Protein AF-A0A6V8JVL4-F1 (afdb_monomer)

InterPro domains:
  IPR001851 ABC transporter, permease [PF02653] (31-215)
  IPR043428 High-affinity branched-chain amino acid transport system permease protein LivM-like [PTHR30482] (11-214)

Nearest PDB structures (foldseek):
  8q72-assembly1_B  TM=1.997E-01  e=8.633E+00  Escherichia coli

Solvent-accessible surface area (backbone atoms only — not comparable to full-atom values): 13616 Å² total; per-residue (Å²): 134,83,80,57,62,72,59,55,49,51,51,51,49,52,48,46,44,60,71,58,45,43,70,75,75,42,54,70,72,57,44,54,51,46,38,55,51,50,56,54,46,50,53,50,53,54,53,48,52,41,43,74,72,62,74,43,62,76,66,24,64,62,48,42,55,48,50,17,52,47,41,45,50,54,21,37,43,40,59,62,45,35,93,92,48,72,38,68,62,35,70,75,55,25,94,62,98,64,83,58,77,86,56,60,63,28,66,40,66,83,48,21,59,56,41,26,54,48,50,28,49,50,53,50,48,53,53,48,54,55,47,60,75,66,68,64,61,63,70,58,41,21,53,52,35,35,53,51,33,50,52,51,51,51,54,43,38,73,35,36,42,82,49,37,19,88,78,37,87,74,89,79,56,39,57,97,89,39,56,52,84,41,71,68,44,43,50,51,52,33,53,51,52,53,51,51,45,52,50,49,53,51,50,54,50,50,53,63,70,35,72,72,36,58,56,50,49,56,54,50,53,54,53,50,51,56,66,71,60,72,65,73,76,82,78,82,79,82,84,76,134

Foldseek 3Di:
DPPPVVVVVVLVVLCCCLPPVDVVPDDLVVLLVVLVVLLVVLVVLVLCLCVVLVVAQADQSVLLVVQLVLLLLLLLQLVVQDPQGDRPQLVVFNPDPHDDPVSVQSPDPVSSVVCSVVVSVVVCVVVVVVVVVVVDDHPSNRVVSVVVNVVSLCVLLVPCNRQVRPVGRDDRQDDPNDGPVDSVVSVVSSVVSSVVSSVSVVVSVVVCVDPVNVVSVVVVVVVVVVVVVPDDDPPPPPDDD

Sequence (241 aa):
MRFSWRAGAGFAFGAVLLFAVAPFALSDFRLSLLAKYLCLAMVAVGIGLAWGRGGLLTLGQGVFFGLGGYAMAMHMKLADAGPGQMPDFMQLYGQLDSLPWWWRPFANPAFALPATVLLPMLVAFLLGSLVFRRRVRGAYFAILSQALAAAMAILLIGQQGTTGGTNGLTDFQGFFGYDLDDPVNQRMVYFIVAGVLLLLLAIARQLMRSRYGSCSWRCGTARSGCASSGTTRPTSSSSRT

pLDDT: mean 75.53, std 15.05, range [36.09, 92.25]

Organism: NCBI:txid1076126

Secondary structure (DSSP, 8-state):
----HHHHHHHHHHHHIIIIIHHHHS-HHHHHHHHHHHHHHHHHHHHHHHHHHH------THHHHHHHHHHHHHHHHHHHH-TTPPPHHHHHH---SS--TTTGGGGSHHHHHHHHHHHHHHHHHHHHHHHHHTT--THHHHHHHHHHHHHHHHHHHHTHHHH-TTT-S----EETTEESSSHHHHHHHHHHHHHHHHHHHHHHHHHHHSHHHHHHHHHHHHHHHHHHS--PPP-------

Radius of gyration: 23.36 Å; Cα contacts (8 Å, |Δi|>4): 193; chains: 1; bounding box: 62×45×79 Å

Structure (mmCIF, N/CA/C/O backbone):
data_AF-A0A6V8JVL4-F1
#
_entry.id   AF-A0A6V8JVL4-F1
#
loop_
_atom_site.group_PDB
_atom_site.id
_atom_site.type_symbol
_atom_site.label_atom_id
_atom_site.label_alt_id
_atom_site.label_comp_id
_atom_site.label_asym_id
_atom_site.label_entity_id
_atom_site.label_seq_id
_atom_site.pdbx_PDB_ins_code
_atom_site.Cartn_x
_atom_site.Cartn_y
_atom_site.Cartn_z
_atom_site.occupancy
_atom_site.B_iso_or_equiv
_atom_site.auth_seq_id
_atom_site.auth_comp_id
_atom_site.auth_asym_id
_atom_site.auth_atom_id
_atom_site.pdbx_PDB_model_num
ATOM 1 N N . MET A 1 1 ? -14.302 -26.007 14.703 1.00 48.22 1 MET A N 1
ATOM 2 C CA . MET A 1 1 ? -14.299 -25.106 13.526 1.00 48.22 1 MET A CA 1
ATOM 3 C C . MET A 1 1 ? -15.425 -25.511 12.578 1.00 48.22 1 MET A C 1
ATOM 5 O O . MET A 1 1 ? -15.270 -26.477 11.855 1.00 48.22 1 MET A O 1
ATOM 9 N N . ARG A 1 2 ? -16.584 -24.842 12.575 1.00 43.44 2 ARG A N 1
ATOM 10 C CA . ARG A 1 2 ? -17.636 -25.154 11.588 1.00 43.44 2 ARG A CA 1
ATOM 11 C C . ARG A 1 2 ? -17.372 -24.351 10.324 1.00 43.44 2 ARG A C 1
ATOM 13 O O . ARG A 1 2 ? -17.667 -23.165 10.310 1.00 43.44 2 ARG A O 1
ATOM 20 N N . PHE A 1 3 ? -16.748 -24.914 9.294 1.00 51.97 3 PHE A N 1
ATOM 21 C CA . PHE A 1 3 ? -16.629 -24.253 7.989 1.00 51.97 3 PHE A CA 1
ATOM 22 C C . PHE A 1 3 ? -18.053 -24.036 7.453 1.00 51.97 3 PHE A C 1
ATOM 24 O O . PHE A 1 3 ? -18.763 -24.993 7.175 1.00 51.97 3 PHE A O 1
ATOM 31 N N . SER A 1 4 ? -18.543 -22.791 7.422 1.00 60.66 4 SER A N 1
ATOM 32 C CA . SER A 1 4 ? -19.857 -22.539 6.828 1.00 60.66 4 SER A CA 1
ATOM 33 C C . SER A 1 4 ? -19.660 -22.686 5.325 1.00 60.66 4 SER A C 1
ATOM 35 O O . SER A 1 4 ? -19.016 -21.818 4.733 1.00 60.66 4 SER A O 1
ATOM 37 N N . TRP A 1 5 ? -20.156 -23.773 4.740 1.00 59.91 5 TRP A N 1
ATOM 38 C CA . TRP A 1 5 ? -20.010 -24.132 3.323 1.00 59.91 5 TRP A CA 1
ATOM 39 C C . TRP A 1 5 ? -20.125 -22.925 2.378 1.00 59.91 5 TRP A C 1
ATOM 41 O O . TRP A 1 5 ? -19.283 -22.722 1.512 1.00 59.91 5 TRP A O 1
ATOM 51 N N . ARG A 1 6 ? -21.094 -22.038 2.635 1.00 68.44 6 ARG A N 1
ATOM 52 C CA . ARG A 1 6 ? -21.356 -20.808 1.861 1.00 68.44 6 ARG A CA 1
ATOM 53 C C . ARG A 1 6 ? -20.161 -19.852 1.758 1.00 68.44 6 ARG A C 1
ATOM 55 O O . ARG A 1 6 ? -19.974 -19.201 0.742 1.00 68.44 6 ARG A O 1
ATOM 62 N N . ALA A 1 7 ? -19.341 -19.765 2.800 1.00 65.62 7 ALA A N 1
ATOM 63 C CA . ALA A 1 7 ? -18.186 -18.873 2.817 1.00 65.62 7 ALA A CA 1
ATOM 64 C C . ALA A 1 7 ? -16.928 -19.509 2.214 1.00 65.62 7 ALA A C 1
ATOM 66 O O . ALA A 1 7 ? -16.098 -18.797 1.661 1.00 65.62 7 ALA A O 1
ATOM 67 N N . GLY A 1 8 ? -16.805 -20.835 2.311 1.00 69.94 8 GLY A N 1
ATOM 68 C CA . GLY A 1 8 ? -15.819 -21.586 1.538 1.00 69.94 8 GLY A CA 1
ATOM 69 C C . GLY A 1 8 ? -16.082 -21.461 0.044 1.00 69.94 8 GLY A C 1
ATOM 70 O O . GLY A 1 8 ? -15.179 -21.131 -0.713 1.00 69.94 8 GLY A O 1
ATOM 71 N N . ALA A 1 9 ? -17.350 -21.618 -0.345 1.00 72.00 9 ALA A N 1
ATOM 72 C CA . ALA A 1 9 ? -17.806 -21.446 -1.718 1.00 72.00 9 ALA A CA 1
ATOM 73 C C . ALA A 1 9 ? -17.537 -20.030 -2.251 1.00 72.00 9 ALA A C 1
ATOM 75 O O . ALA A 1 9 ? -17.045 -19.896 -3.362 1.00 72.00 9 ALA A O 1
ATOM 76 N N . GLY A 1 10 ? -17.777 -18.979 -1.456 1.00 75.94 10 GLY A N 1
ATOM 77 C CA . GLY A 1 10 ? -17.467 -17.602 -1.865 1.00 75.94 10 GLY A CA 1
ATOM 78 C C . GLY A 1 10 ? -15.971 -17.343 -2.085 1.00 75.94 10 GLY A C 1
ATOM 79 O O . GLY A 1 10 ? -15.597 -16.668 -3.039 1.00 75.94 10 GLY A O 1
ATOM 80 N N . PHE A 1 11 ? -15.105 -17.911 -1.240 1.00 78.81 11 PHE A N 1
ATOM 81 C CA . PHE A 1 11 ? -13.654 -17.778 -1.395 1.00 78.81 11 PHE A CA 1
ATOM 82 C C . PHE A 1 11 ? -13.133 -18.567 -2.600 1.00 78.81 11 PHE A C 1
ATOM 84 O O . PHE A 1 11 ? -12.346 -18.046 -3.383 1.00 78.81 11 PHE A O 1
ATOM 91 N N . ALA A 1 12 ? -13.619 -19.798 -2.780 1.00 75.94 12 ALA A N 1
ATOM 92 C CA . ALA A 1 12 ? -13.299 -20.623 -3.939 1.00 75.94 12 ALA A CA 1
ATOM 93 C C . ALA A 1 12 ? -13.779 -19.969 -5.242 1.00 75.94 12 ALA A C 1
ATOM 95 O O . ALA A 1 12 ? -13.035 -19.934 -6.213 1.00 75.94 12 ALA A O 1
ATOM 96 N N . PHE A 1 13 ? -14.975 -19.373 -5.247 1.00 82.31 13 PHE A N 1
ATOM 97 C CA . PHE A 1 13 ? -15.489 -18.620 -6.389 1.00 82.31 13 PHE A CA 1
ATOM 98 C C . PHE A 1 13 ? -14.605 -17.413 -6.725 1.00 82.31 13 PHE A C 1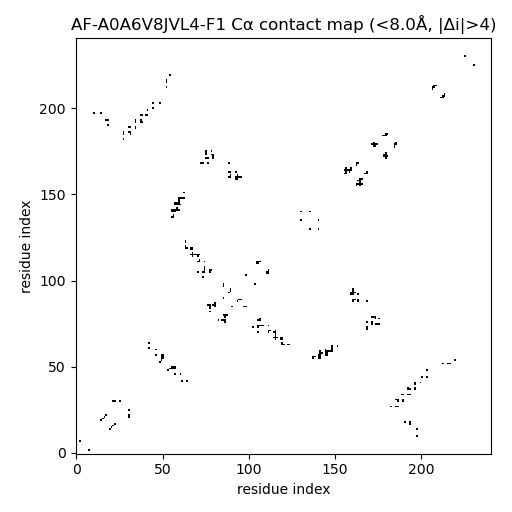
ATOM 100 O O . PHE A 1 13 ? -14.226 -17.239 -7.878 1.00 82.31 13 PHE A O 1
ATOM 107 N N . GLY A 1 14 ? -14.216 -16.615 -5.723 1.00 78.62 14 GLY A N 1
ATOM 108 C CA . GLY A 1 14 ? -13.295 -15.492 -5.923 1.00 78.62 14 GLY A CA 1
ATOM 109 C C . GLY A 1 14 ? -11.920 -15.931 -6.435 1.00 78.62 14 GLY A C 1
ATOM 110 O O . GLY A 1 14 ? -11.362 -15.289 -7.320 1.00 78.62 14 GLY A O 1
ATOM 111 N N . ALA A 1 15 ? -11.403 -17.056 -5.934 1.00 79.94 15 ALA A N 1
ATOM 112 C CA . ALA A 1 15 ? -10.146 -17.630 -6.398 1.00 79.94 15 ALA A CA 1
ATOM 113 C C . ALA A 1 15 ? -10.230 -18.101 -7.855 1.00 79.94 15 ALA A C 1
ATOM 115 O O . ALA A 1 15 ? -9.368 -17.751 -8.651 1.00 79.94 15 ALA A O 1
ATOM 116 N N . VAL A 1 16 ? -11.290 -18.821 -8.230 1.00 80.31 16 VAL A N 1
ATOM 117 C CA . VAL A 1 16 ? -11.518 -19.255 -9.618 1.00 80.31 16 VAL A CA 1
ATOM 118 C C . VAL A 1 16 ? -11.676 -18.050 -10.545 1.00 80.31 16 VAL A C 1
ATOM 120 O O . VAL A 1 16 ? -11.099 -18.019 -11.628 1.00 80.31 16 VAL A O 1
ATOM 123 N N . LEU A 1 17 ? -12.399 -17.018 -10.117 1.00 82.44 17 LEU A N 1
ATOM 124 C CA . LEU A 1 17 ? -12.608 -15.828 -10.932 1.00 82.44 17 LEU A CA 1
ATOM 125 C C . LEU A 1 17 ? -11.300 -15.056 -11.179 1.00 82.44 17 LEU A C 1
ATOM 127 O O . LEU A 1 17 ? -11.038 -14.648 -12.307 1.00 82.44 17 LEU A O 1
ATOM 131 N N . LEU A 1 18 ? -10.450 -14.905 -10.160 1.00 79.50 18 LEU A N 1
ATOM 132 C CA . LEU A 1 18 ? -9.169 -14.199 -10.288 1.00 79.50 18 LEU A CA 1
ATOM 133 C C . LEU A 1 18 ? -8.080 -15.030 -10.980 1.00 79.50 18 LEU A C 1
ATOM 135 O O . LEU A 1 18 ? -7.329 -14.491 -11.781 1.00 79.50 18 LEU A O 1
ATOM 139 N N . PHE A 1 19 ? -7.983 -16.331 -10.705 1.00 78.94 19 PHE A N 1
ATOM 140 C CA . PHE A 1 19 ? -6.897 -17.163 -11.236 1.00 78.94 19 PHE A CA 1
ATOM 141 C C . PHE A 1 19 ? -7.232 -17.865 -12.554 1.00 78.94 19 PHE A C 1
ATOM 143 O O . PHE A 1 19 ? -6.311 -18.197 -13.293 1.00 78.94 19 PHE A O 1
ATOM 150 N N . ALA A 1 20 ? -8.512 -18.092 -12.867 1.00 75.50 20 ALA A N 1
ATOM 151 C CA . ALA A 1 20 ? -8.920 -18.832 -14.064 1.00 75.50 20 ALA A CA 1
ATOM 152 C C . ALA A 1 20 ? -9.777 -18.014 -15.038 1.00 75.50 20 ALA A C 1
ATOM 154 O O . ALA A 1 20 ? -9.680 -18.225 -16.236 1.00 75.50 20 ALA A O 1
ATOM 155 N N . VAL A 1 21 ? -10.604 -17.070 -1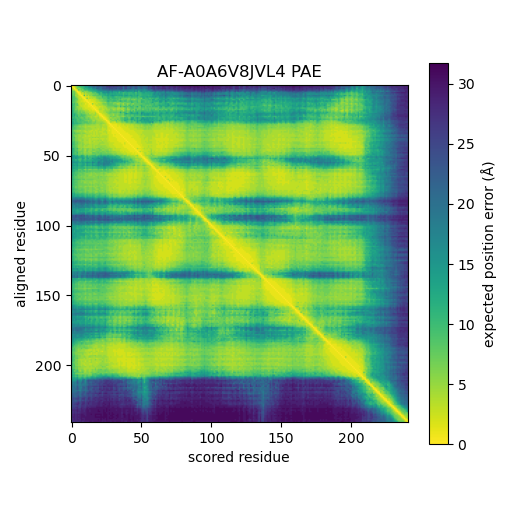4.583 1.00 76.44 21 VAL A N 1
ATOM 156 C CA . VAL A 1 21 ? -11.432 -16.276 -15.515 1.00 76.44 21 VAL A CA 1
ATOM 157 C C . VAL A 1 21 ? -10.684 -15.031 -15.983 1.00 76.44 21 VAL A C 1
ATOM 159 O O . VAL A 1 21 ? -10.625 -14.754 -17.177 1.00 76.44 21 VAL A O 1
ATOM 162 N N . ALA A 1 22 ? -10.067 -14.295 -15.059 1.00 74.75 22 ALA A N 1
ATOM 163 C CA . ALA A 1 22 ? -9.387 -13.046 -15.378 1.00 74.75 22 ALA A CA 1
ATOM 164 C C . ALA A 1 22 ? -8.211 -13.181 -16.374 1.00 74.75 22 ALA A C 1
ATOM 166 O O . ALA A 1 22 ? -8.191 -12.422 -17.341 1.00 74.75 22 ALA A O 1
ATOM 167 N N . PRO A 1 23 ? -7.264 -14.131 -16.234 1.00 76.12 23 PRO A N 1
ATOM 168 C CA . PRO A 1 23 ? -6.150 -14.227 -17.181 1.00 76.12 23 PRO A CA 1
ATOM 169 C C . PRO A 1 23 ? -6.560 -14.758 -18.562 1.00 76.12 23 PRO A C 1
ATOM 171 O O . PRO A 1 23 ? -5.846 -14.521 -19.529 1.00 76.12 23 PRO A O 1
ATOM 174 N N . PHE A 1 24 ? -7.698 -15.454 -18.672 1.00 75.31 24 PHE A N 1
ATOM 175 C CA . PHE A 1 24 ? -8.202 -15.968 -19.951 1.00 75.31 24 PHE A CA 1
ATOM 176 C C . PHE A 1 24 ? -9.142 -14.988 -20.668 1.00 75.31 24 PHE A C 1
ATOM 178 O O . PHE A 1 24 ? -9.261 -15.044 -21.888 1.00 75.31 24 PHE A O 1
ATOM 185 N N . ALA A 1 25 ? -9.811 -14.091 -19.936 1.00 77.56 25 ALA A N 1
ATOM 186 C CA . ALA A 1 25 ? -10.785 -13.154 -20.500 1.00 77.56 25 ALA A CA 1
ATOM 187 C C . ALA A 1 25 ? -10.226 -11.744 -20.771 1.00 77.56 25 ALA A C 1
ATOM 189 O O . ALA A 1 25 ? -10.853 -10.974 -21.503 1.00 77.56 25 ALA A O 1
ATOM 190 N N . LEU A 1 26 ? -9.093 -11.365 -20.168 1.00 79.19 26 LEU A N 1
ATOM 191 C CA . LEU A 1 26 ? -8.534 -10.013 -20.271 1.00 79.19 26 LEU A CA 1
ATOM 192 C C . LEU A 1 26 ? -7.206 -9.983 -21.039 1.00 79.19 26 LEU A C 1
ATOM 194 O O . LEU A 1 26 ? -6.391 -10.891 -20.939 1.00 79.19 26 LEU A O 1
ATOM 198 N N . SER A 1 27 ? -6.982 -8.890 -21.776 1.00 83.06 27 SER A N 1
ATOM 199 C CA . SER A 1 27 ? -5.680 -8.567 -22.371 1.00 83.06 27 SER A CA 1
ATOM 200 C C . SER A 1 27 ? -4.672 -8.121 -21.306 1.00 83.06 27 SER A C 1
ATOM 202 O O . SER A 1 27 ? -5.077 -7.621 -20.252 1.00 83.06 27 SER A O 1
ATOM 204 N N . ASP A 1 28 ? -3.369 -8.227 -21.596 1.00 80.62 28 ASP A N 1
ATOM 205 C CA . ASP A 1 28 ? -2.280 -7.899 -20.657 1.00 80.62 28 ASP A CA 1
ATOM 206 C C . ASP A 1 28 ? -2.443 -6.507 -20.018 1.00 80.62 28 ASP A C 1
ATOM 208 O O . ASP A 1 28 ? -2.394 -6.363 -18.798 1.00 80.62 28 ASP A O 1
ATOM 212 N N . PHE A 1 29 ? -2.784 -5.488 -20.816 1.00 82.62 29 PHE A N 1
ATOM 213 C CA . PHE A 1 29 ? -3.042 -4.133 -20.313 1.00 82.62 29 PHE A CA 1
ATOM 214 C C . PHE A 1 29 ? -4.165 -4.080 -19.264 1.00 82.62 29 PHE A C 1
ATOM 216 O O . PHE A 1 29 ? -4.036 -3.434 -18.220 1.00 82.62 29 PHE A O 1
ATOM 223 N N . ARG A 1 30 ? -5.289 -4.761 -19.525 1.00 85.06 30 ARG A N 1
ATOM 224 C CA . ARG A 1 30 ? -6.426 -4.773 -18.595 1.00 85.06 30 ARG A CA 1
ATOM 225 C C . ARG A 1 30 ? -6.116 -5.595 -17.350 1.00 85.06 30 ARG A C 1
ATOM 227 O O . ARG A 1 30 ? -6.621 -5.265 -16.280 1.00 85.06 30 ARG A O 1
ATOM 234 N N . LEU A 1 31 ? -5.285 -6.627 -17.475 1.00 85.62 31 LEU A N 1
ATOM 235 C CA . LEU A 1 31 ? -4.811 -7.424 -16.350 1.00 85.62 31 LEU A CA 1
ATOM 236 C C . LEU A 1 31 ? -3.924 -6.588 -15.414 1.00 85.62 31 LEU A C 1
ATOM 238 O O . LEU A 1 31 ? -4.133 -6.595 -14.200 1.00 85.62 31 LEU A O 1
ATOM 242 N N . SER A 1 32 ? -3.025 -5.776 -15.973 1.00 84.62 32 SER A N 1
ATOM 243 C CA . SER A 1 32 ? -2.210 -4.812 -15.223 1.00 84.62 32 SER A CA 1
ATOM 244 C C . SER A 1 32 ? -3.066 -3.730 -14.550 1.00 84.62 32 SER A C 1
ATOM 246 O O . SER A 1 32 ? -2.816 -3.350 -13.404 1.00 84.62 32 SER A O 1
ATOM 248 N N . LEU A 1 33 ? -4.138 -3.268 -15.204 1.00 88.31 33 LEU A N 1
ATOM 249 C CA . LEU A 1 33 ? -5.120 -2.368 -14.586 1.00 88.31 33 LEU A CA 1
ATOM 250 C C . LEU A 1 33 ? -5.878 -3.045 -13.436 1.00 88.31 33 LEU A C 1
ATOM 252 O O . LEU A 1 33 ? -6.053 -2.457 -12.369 1.00 88.31 33 LEU A O 1
ATOM 256 N N . LEU A 1 34 ? -6.281 -4.302 -13.627 1.00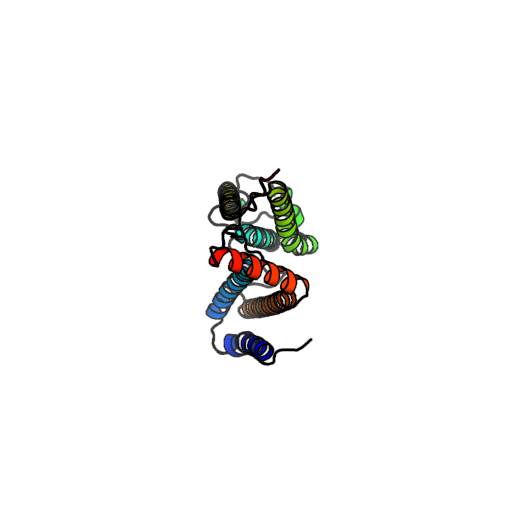 88.12 34 LEU A N 1
ATOM 257 C CA . LEU A 1 34 ? -6.942 -5.092 -12.598 1.00 88.12 34 LEU A CA 1
ATOM 258 C C . LEU A 1 34 ? -6.029 -5.288 -11.385 1.00 88.12 34 LEU A C 1
ATOM 260 O O . LEU A 1 34 ? -6.497 -5.098 -10.267 1.00 88.12 34 LEU A O 1
ATOM 264 N N . ALA A 1 35 ? -4.736 -5.570 -11.578 1.00 87.81 35 ALA A N 1
ATOM 265 C CA . ALA A 1 35 ? -3.760 -5.651 -10.488 1.00 87.81 35 ALA A CA 1
ATOM 266 C C . ALA A 1 35 ? -3.763 -4.374 -9.627 1.00 87.81 35 ALA A C 1
ATOM 268 O O . ALA A 1 35 ? -3.831 -4.455 -8.400 1.00 87.81 35 ALA A O 1
ATOM 269 N N . LYS A 1 36 ? -3.793 -3.190 -10.257 1.00 88.88 36 LYS A N 1
ATOM 270 C CA . LYS A 1 36 ? -3.885 -1.899 -9.548 1.00 88.88 36 LYS A CA 1
ATOM 271 C C . LYS A 1 36 ? -5.171 -1.793 -8.722 1.00 88.88 36 LYS A C 1
ATOM 273 O O . LYS A 1 36 ? -5.125 -1.367 -7.567 1.00 88.88 36 LYS A O 1
ATOM 278 N N . TYR A 1 37 ? -6.308 -2.226 -9.264 1.00 91.25 37 TYR A N 1
ATOM 279 C CA . TYR A 1 37 ? -7.570 -2.245 -8.517 1.00 91.25 37 TYR A CA 1
ATOM 280 C C . TYR A 1 37 ? -7.566 -3.255 -7.364 1.00 91.25 37 TYR A C 1
ATOM 282 O O . TYR A 1 37 ? -8.094 -2.952 -6.295 1.00 91.25 37 TYR A O 1
ATOM 290 N N . LEU A 1 38 ? -6.930 -4.420 -7.527 1.00 89.69 38 LEU A N 1
ATOM 291 C CA . LEU A 1 38 ? -6.759 -5.398 -6.447 1.00 89.69 38 LEU A CA 1
ATOM 292 C C . LEU A 1 38 ? -5.892 -4.832 -5.314 1.00 89.69 38 LEU A C 1
ATOM 294 O O . LEU A 1 38 ? -6.217 -5.034 -4.143 1.00 89.69 38 LEU A O 1
ATOM 298 N N . CYS A 1 39 ? -4.854 -4.056 -5.637 1.00 90.69 39 CYS A N 1
ATOM 299 C CA . CYS A 1 39 ? -4.069 -3.330 -4.638 1.00 90.69 39 CYS A CA 1
ATOM 300 C C . CYS A 1 39 ? -4.927 -2.365 -3.812 1.00 90.69 39 CYS A C 1
ATOM 302 O O . CYS A 1 39 ? -4.856 -2.377 -2.582 1.00 90.69 39 CYS A O 1
ATOM 304 N N . LEU A 1 40 ? -5.803 -1.591 -4.456 1.00 90.88 40 LEU A N 1
ATOM 305 C CA . LEU A 1 40 ? -6.747 -0.717 -3.749 1.00 90.88 40 LEU A CA 1
ATOM 306 C C . LEU A 1 40 ? -7.789 -1.513 -2.943 1.00 90.88 40 LEU A C 1
ATOM 308 O O . LEU A 1 40 ? -8.173 -1.099 -1.847 1.00 90.88 40 LEU A O 1
ATOM 312 N N . ALA A 1 41 ? -8.205 -2.686 -3.426 1.00 90.25 41 ALA A N 1
ATOM 313 C CA . ALA A 1 41 ? -9.112 -3.571 -2.699 1.00 90.25 41 ALA A CA 1
ATOM 314 C C . ALA A 1 41 ? -8.490 -4.097 -1.393 1.00 90.25 41 ALA A C 1
ATOM 316 O O . ALA A 1 41 ? -9.182 -4.167 -0.378 1.00 90.25 41 ALA A O 1
ATOM 317 N N . MET A 1 42 ? -7.186 -4.401 -1.371 1.00 89.69 42 MET A N 1
ATOM 318 C CA . MET A 1 42 ? -6.478 -4.790 -0.139 1.00 89.69 42 MET A CA 1
ATOM 319 C C . MET A 1 42 ? -6.560 -3.693 0.932 1.00 89.69 42 MET A C 1
ATOM 321 O O . MET A 1 42 ? -6.836 -3.979 2.100 1.00 89.69 42 MET A O 1
ATOM 325 N N . VAL A 1 43 ? -6.402 -2.428 0.532 1.00 89.69 43 VAL A N 1
ATOM 326 C CA . VAL A 1 43 ? -6.557 -1.272 1.431 1.00 89.69 43 VAL A CA 1
ATOM 327 C C . VAL A 1 43 ? -7.994 -1.168 1.942 1.00 89.69 43 VAL A C 1
ATOM 329 O O . VAL A 1 43 ? -8.212 -0.987 3.143 1.00 89.69 43 VAL A O 1
ATOM 332 N N . ALA A 1 44 ? -8.981 -1.353 1.062 1.00 89.00 44 ALA A N 1
ATOM 333 C CA . ALA A 1 44 ? -10.394 -1.338 1.435 1.00 89.00 44 ALA A CA 1
ATOM 334 C C . ALA A 1 44 ? -10.739 -2.428 2.467 1.00 89.00 44 ALA A C 1
ATOM 336 O O . ALA A 1 44 ? -11.487 -2.162 3.409 1.00 89.00 44 ALA A O 1
ATOM 337 N N . VAL A 1 45 ? -10.152 -3.626 2.356 1.00 87.81 45 VAL A N 1
ATOM 338 C CA . VAL A 1 45 ? -10.302 -4.699 3.358 1.00 87.81 45 VAL A CA 1
ATOM 339 C C . VAL A 1 45 ? -9.755 -4.259 4.719 1.00 87.81 45 VAL A C 1
ATOM 341 O O . VAL A 1 45 ? -10.420 -4.456 5.738 1.00 87.81 45 VAL A O 1
ATOM 344 N N . GLY A 1 46 ? -8.580 -3.622 4.751 1.00 85.00 46 GLY A N 1
ATOM 345 C CA . GLY A 1 46 ? -7.985 -3.094 5.983 1.00 85.00 46 GLY A CA 1
ATOM 346 C C . GLY A 1 46 ? -8.862 -2.037 6.664 1.00 85.00 46 GLY A C 1
ATOM 347 O O . GLY A 1 46 ? -9.131 -2.126 7.865 1.00 85.00 46 GLY A O 1
ATOM 348 N N . ILE A 1 47 ? -9.380 -1.077 5.891 1.00 85.31 47 ILE A N 1
ATOM 349 C CA . ILE A 1 47 ? -10.292 -0.034 6.390 1.00 85.31 47 ILE A CA 1
ATOM 350 C C . ILE A 1 47 ? -11.609 -0.654 6.879 1.00 85.31 47 ILE A C 1
ATOM 352 O O . ILE A 1 47 ? -12.089 -0.316 7.963 1.00 85.31 47 ILE A O 1
ATOM 356 N N . GLY A 1 48 ? -12.169 -1.609 6.130 1.00 83.38 48 GLY A N 1
ATOM 357 C CA . GLY A 1 48 ? -13.397 -2.315 6.497 1.00 83.38 48 GLY A CA 1
ATOM 358 C C . GLY A 1 48 ? -13.282 -3.056 7.833 1.00 83.38 48 GLY A C 1
ATOM 359 O O . GLY A 1 48 ? -14.218 -3.036 8.635 1.00 83.38 48 GLY A O 1
ATOM 360 N N . LEU A 1 49 ? -12.120 -3.648 8.126 1.00 78.94 49 LEU A N 1
ATOM 361 C CA . LEU A 1 49 ? -11.849 -4.267 9.427 1.00 78.94 49 LEU A CA 1
ATOM 362 C C . LEU A 1 49 ? -11.779 -3.238 10.562 1.00 78.94 49 LEU A C 1
ATOM 364 O O . LEU A 1 49 ? -12.354 -3.471 11.632 1.00 78.94 49 LEU A O 1
ATOM 368 N N . ALA A 1 50 ? -11.106 -2.108 10.332 1.00 77.94 50 ALA A N 1
ATOM 369 C CA . ALA A 1 50 ? -10.984 -1.039 11.318 1.00 77.94 50 ALA A CA 1
ATOM 370 C C . ALA A 1 50 ? -12.355 -0.452 11.683 1.00 77.94 50 ALA A C 1
ATOM 372 O O . ALA A 1 50 ? -12.673 -0.308 12.866 1.00 77.94 50 ALA A O 1
ATOM 373 N N . TRP A 1 51 ? -13.198 -0.187 10.682 1.00 76.00 51 TRP A N 1
ATOM 374 C CA . TRP A 1 51 ? -14.502 0.427 10.910 1.00 76.00 51 TRP A CA 1
ATOM 375 C C . TRP A 1 51 ? -15.529 -0.568 11.460 1.00 76.00 51 TRP A C 1
ATOM 377 O O . TRP A 1 51 ? -16.216 -0.272 12.437 1.00 76.00 51 TRP A O 1
ATOM 387 N N . GLY A 1 52 ? -15.577 -1.783 10.902 1.00 72.12 52 GLY A N 1
ATOM 388 C CA . GLY A 1 52 ? -16.588 -2.783 11.244 1.00 72.12 52 GLY A CA 1
ATOM 389 C C . GLY A 1 52 ? -16.508 -3.294 12.685 1.00 72.12 52 GLY A C 1
ATOM 390 O O . GLY A 1 52 ? -17.535 -3.411 13.350 1.00 72.12 52 GLY A O 1
ATOM 391 N N . ARG A 1 53 ? -15.305 -3.604 13.192 1.00 63.09 53 ARG A N 1
ATOM 392 C CA . ARG A 1 53 ? -15.130 -4.138 14.561 1.00 63.09 53 ARG A CA 1
ATOM 393 C C . ARG A 1 53 ? -14.460 -3.177 15.533 1.00 63.09 53 ARG A C 1
ATOM 395 O O . ARG A 1 53 ? -14.664 -3.312 16.736 1.00 63.09 53 ARG A O 1
ATOM 402 N N . GLY A 1 54 ? -13.674 -2.226 15.032 1.00 65.19 54 GLY A N 1
ATOM 403 C CA . GLY A 1 54 ? -13.016 -1.224 15.866 1.00 65.19 54 GLY A CA 1
ATOM 404 C C . GLY A 1 54 ? -13.957 -0.116 16.338 1.00 65.19 54 GLY A C 1
ATOM 405 O O . GLY A 1 54 ? -13.677 0.505 17.360 1.00 65.19 54 GLY A O 1
ATOM 406 N N . GLY A 1 55 ? -15.069 0.136 15.632 1.00 67.94 55 GLY A N 1
ATOM 407 C CA . GLY A 1 55 ? -16.027 1.197 15.980 1.00 67.94 55 GLY A CA 1
ATOM 408 C C . GLY A 1 55 ? -15.424 2.609 15.965 1.00 67.94 55 GLY A C 1
ATOM 409 O O . GLY A 1 55 ? -16.022 3.550 16.483 1.00 67.94 55 GLY A O 1
ATOM 410 N N . LEU A 1 56 ? -14.224 2.752 15.399 1.00 70.19 56 LEU A N 1
ATOM 411 C CA . LEU A 1 56 ? -13.458 3.985 15.295 1.00 70.19 56 LEU A CA 1
ATOM 412 C C . LEU A 1 56 ? -13.460 4.405 13.827 1.00 70.19 56 LEU A C 1
ATOM 414 O O . LEU A 1 56 ? -13.060 3.634 12.957 1.00 70.19 56 LEU A O 1
ATOM 418 N N . LEU A 1 57 ? -13.915 5.626 13.557 1.00 7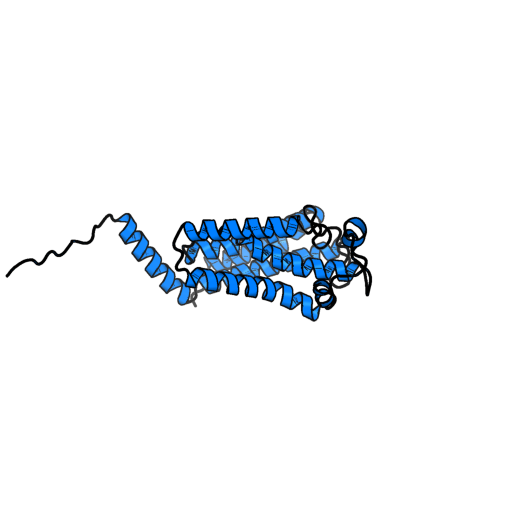6.81 57 LEU A N 1
ATOM 419 C CA . LEU A 1 57 ? -13.780 6.242 12.241 1.00 76.81 57 LEU A CA 1
ATOM 420 C C . LEU A 1 57 ? -12.301 6.572 12.010 1.00 76.81 57 LEU A C 1
ATOM 422 O O . LEU A 1 57 ? -11.737 7.406 12.719 1.00 76.81 57 LEU A O 1
ATOM 426 N N . THR A 1 58 ? -11.673 5.911 11.041 1.00 76.31 58 THR A N 1
ATOM 427 C CA . THR A 1 58 ? -10.294 6.176 10.617 1.00 76.31 58 THR A CA 1
ATOM 428 C C . THR A 1 58 ? -10.292 6.683 9.181 1.00 76.31 58 THR A C 1
ATOM 430 O O . THR A 1 58 ? -10.780 6.004 8.285 1.00 76.31 58 THR A O 1
ATOM 433 N N . LEU A 1 59 ? -9.735 7.876 8.951 1.00 82.88 59 LEU A N 1
ATOM 434 C CA . LEU A 1 59 ? -9.652 8.469 7.606 1.00 82.88 59 LEU A CA 1
ATOM 435 C C . LEU A 1 59 ? -8.209 8.542 7.077 1.00 82.88 59 LEU A C 1
ATOM 437 O O . LEU A 1 59 ? -7.995 8.518 5.872 1.00 82.88 59 LEU A O 1
ATOM 441 N N . GLY A 1 60 ? -7.206 8.505 7.961 1.00 83.44 60 GLY A N 1
ATOM 442 C CA . GLY A 1 60 ? -5.790 8.619 7.584 1.00 83.44 60 GLY A CA 1
ATOM 443 C C . GLY A 1 60 ? -5.036 7.316 7.277 1.00 83.44 60 GLY A C 1
ATOM 444 O O . GLY A 1 60 ? -3.811 7.335 7.212 1.00 83.44 60 GLY A O 1
ATOM 445 N N . GLN A 1 61 ? -5.702 6.164 7.128 1.00 85.62 61 GLN A N 1
ATOM 446 C CA . GLN A 1 61 ? -5.006 4.863 7.012 1.00 85.62 61 GLN A CA 1
ATOM 447 C C . GLN A 1 61 ? -4.169 4.716 5.731 1.00 85.62 61 GLN A C 1
ATOM 449 O O . GLN A 1 61 ? -3.205 3.950 5.709 1.00 85.62 61 GLN A O 1
ATOM 454 N N . GLY A 1 62 ? -4.494 5.488 4.688 1.00 86.50 62 GLY A N 1
ATOM 455 C CA . GLY A 1 62 ? -3.735 5.514 3.436 1.00 86.50 62 GLY A CA 1
ATOM 456 C C . GLY A 1 62 ? -2.268 5.912 3.616 1.00 86.50 62 GLY A C 1
ATOM 457 O O . GLY A 1 62 ? -1.433 5.486 2.828 1.00 86.50 62 GLY A O 1
ATOM 458 N N . VAL A 1 63 ? -1.926 6.640 4.687 1.00 89.12 63 VAL A N 1
ATOM 459 C CA . VAL A 1 63 ? -0.540 7.027 4.996 1.00 89.12 63 VAL A CA 1
ATOM 460 C C . VAL A 1 63 ? 0.348 5.810 5.215 1.00 89.12 63 VAL A C 1
ATOM 462 O O . VAL A 1 63 ? 1.454 5.756 4.695 1.00 89.12 63 VAL A O 1
ATOM 465 N N . PHE A 1 64 ? -0.131 4.815 5.962 1.00 89.62 64 PHE A N 1
ATOM 466 C CA . PHE A 1 64 ? 0.650 3.614 6.262 1.00 89.62 64 PHE A CA 1
ATOM 467 C C . PHE A 1 64 ? 0.845 2.751 5.018 1.00 89.62 64 PHE A C 1
ATOM 469 O O . PHE A 1 64 ? 1.928 2.218 4.798 1.00 89.62 64 PHE A O 1
ATOM 476 N N . PHE A 1 65 ? -0.189 2.664 4.179 1.00 89.44 65 PHE A N 1
ATOM 477 C CA . PHE A 1 65 ? -0.092 2.002 2.883 1.00 89.44 65 PHE A CA 1
ATOM 478 C C . PHE A 1 65 ? 0.912 2.714 1.966 1.00 89.44 65 PHE A C 1
ATOM 480 O O . PHE A 1 65 ? 1.789 2.069 1.395 1.00 89.44 65 PHE A O 1
ATOM 487 N N . GLY A 1 66 ? 0.835 4.046 1.897 1.00 89.00 66 GLY A N 1
ATOM 488 C CA . GLY A 1 66 ? 1.767 4.882 1.150 1.00 89.00 66 GLY A CA 1
ATOM 489 C C . GLY A 1 66 ? 3.207 4.711 1.624 1.00 89.00 66 GLY A C 1
ATOM 490 O O . GLY A 1 66 ? 4.069 4.448 0.802 1.00 89.00 66 GLY A O 1
ATOM 491 N N . LEU A 1 67 ? 3.467 4.767 2.934 1.00 90.31 67 LEU A N 1
ATOM 492 C CA . LEU A 1 67 ? 4.808 4.589 3.510 1.00 90.31 67 LEU A CA 1
ATOM 493 C C . LEU A 1 67 ? 5.426 3.225 3.171 1.00 90.31 67 LEU A C 1
ATOM 495 O O . LEU A 1 67 ? 6.602 3.162 2.822 1.00 90.31 67 LEU A O 1
ATOM 499 N N . GLY A 1 68 ? 4.646 2.142 3.249 1.00 89.81 68 GLY A N 1
ATOM 500 C CA . GLY A 1 68 ? 5.117 0.804 2.878 1.00 89.81 68 GLY A CA 1
ATOM 501 C C . GLY A 1 68 ? 5.426 0.683 1.384 1.00 89.81 68 GLY A C 1
ATOM 502 O O . GLY A 1 68 ? 6.483 0.175 1.009 1.00 89.81 68 GLY A O 1
ATOM 503 N N . GLY A 1 69 ? 4.543 1.209 0.528 1.00 89.25 69 GLY A N 1
ATOM 504 C CA . GLY A 1 69 ? 4.773 1.260 -0.918 1.00 89.25 69 GLY A CA 1
ATOM 505 C C . GLY A 1 69 ? 5.983 2.119 -1.284 1.00 89.25 69 GLY A C 1
ATOM 506 O O . GLY A 1 69 ? 6.780 1.735 -2.132 1.00 89.25 69 GLY A O 1
ATOM 507 N N . TYR A 1 70 ? 6.171 3.237 -0.585 1.00 89.50 70 TYR A N 1
ATOM 508 C CA . TYR A 1 70 ? 7.288 4.147 -0.794 1.00 89.50 70 TYR A CA 1
ATOM 509 C C . TYR A 1 70 ? 8.629 3.511 -0.406 1.00 89.50 70 TYR A C 1
ATOM 511 O O . TYR A 1 70 ? 9.604 3.645 -1.136 1.00 89.50 70 TYR A O 1
ATOM 519 N N . ALA A 1 71 ? 8.671 2.752 0.694 1.00 89.81 71 ALA A N 1
ATOM 520 C CA . ALA A 1 71 ? 9.846 1.972 1.083 1.00 89.81 71 ALA A CA 1
ATOM 521 C C . ALA A 1 71 ? 10.254 0.954 -0.001 1.00 89.81 71 ALA A C 1
ATOM 523 O O . ALA A 1 71 ? 11.442 0.794 -0.280 1.00 89.81 71 ALA A O 1
ATOM 524 N N . MET A 1 72 ? 9.278 0.303 -0.645 1.00 88.31 72 MET A N 1
ATOM 525 C CA . MET A 1 72 ? 9.545 -0.598 -1.772 1.00 88.31 72 MET A CA 1
ATOM 526 C C . MET A 1 72 ? 10.001 0.162 -3.022 1.00 88.31 72 MET A C 1
ATOM 528 O O . MET A 1 72 ? 10.947 -0.244 -3.688 1.00 88.31 72 MET A O 1
ATOM 532 N N . ALA A 1 73 ? 9.350 1.284 -3.327 1.00 87.62 73 ALA A N 1
ATOM 533 C CA . ALA A 1 73 ? 9.671 2.110 -4.482 1.00 87.62 73 ALA A CA 1
ATOM 534 C C . ALA A 1 73 ? 11.087 2.702 -4.395 1.00 87.62 73 ALA A C 1
ATOM 536 O O . ALA A 1 73 ? 11.790 2.736 -5.401 1.00 87.62 73 ALA A O 1
ATOM 537 N N . MET A 1 74 ? 11.536 3.099 -3.196 1.00 86.62 74 MET A N 1
ATOM 538 C CA . MET A 1 74 ? 12.929 3.487 -2.951 1.00 86.62 74 MET A CA 1
ATOM 539 C C . MET A 1 74 ? 13.885 2.355 -3.345 1.00 86.62 74 MET A C 1
ATOM 541 O O . MET A 1 74 ? 14.823 2.590 -4.099 1.00 86.62 74 MET A O 1
ATOM 545 N N . HIS A 1 75 ? 13.623 1.121 -2.898 1.00 87.12 75 HIS A N 1
ATOM 546 C CA . HIS A 1 75 ? 14.448 -0.034 -3.259 1.00 87.12 75 HIS A CA 1
ATOM 547 C C . HIS A 1 75 ? 14.473 -0.291 -4.769 1.00 87.12 75 HIS A C 1
ATOM 549 O O . HIS A 1 75 ? 15.552 -0.455 -5.327 1.00 87.12 75 HIS A O 1
ATOM 555 N N . MET A 1 76 ? 13.314 -0.275 -5.435 1.00 84.06 76 MET A N 1
ATOM 556 C CA . MET A 1 76 ? 13.236 -0.490 -6.885 1.00 84.06 76 MET A CA 1
ATOM 557 C C . MET A 1 76 ? 14.005 0.584 -7.656 1.00 84.06 76 MET A C 1
ATOM 559 O O . MET A 1 76 ? 14.806 0.250 -8.517 1.00 84.06 76 MET A O 1
ATOM 563 N N . LYS A 1 77 ? 13.876 1.864 -7.285 1.00 85.31 77 LYS A N 1
ATOM 564 C CA . LYS A 1 77 ? 14.642 2.926 -7.954 1.00 85.31 77 LYS A CA 1
ATOM 565 C C . LYS A 1 77 ? 16.148 2.850 -7.719 1.00 85.31 77 LYS A C 1
ATOM 567 O O . LYS A 1 77 ? 16.914 3.232 -8.596 1.00 85.31 77 LYS A O 1
ATOM 572 N N . LEU A 1 78 ? 16.578 2.370 -6.555 1.00 82.62 78 LEU A N 1
ATOM 573 C CA . LEU A 1 78 ? 17.988 2.081 -6.282 1.00 82.62 78 LEU A CA 1
ATOM 574 C C . LEU A 1 78 ? 18.491 0.853 -7.057 1.00 82.62 78 LEU A C 1
ATOM 576 O O . LEU A 1 78 ? 19.650 0.827 -7.459 1.00 82.62 78 LEU A O 1
ATOM 580 N N . ALA A 1 79 ? 17.639 -0.155 -7.250 1.00 82.31 79 ALA A N 1
ATOM 581 C CA . ALA A 1 79 ? 17.966 -1.343 -8.029 1.00 82.31 79 ALA A CA 1
ATOM 582 C C . ALA A 1 79 ? 18.089 -1.021 -9.528 1.00 82.31 79 ALA A C 1
ATOM 584 O O . ALA A 1 79 ? 19.037 -1.483 -10.156 1.00 82.31 79 ALA A O 1
ATOM 585 N N . ASP A 1 80 ? 17.195 -0.183 -10.058 1.00 79.88 80 ASP A N 1
ATOM 586 C CA . ASP A 1 80 ? 17.183 0.240 -11.464 1.00 79.88 80 ASP A CA 1
ATOM 587 C C . ASP A 1 80 ? 18.374 1.144 -11.816 1.00 79.88 80 ASP A C 1
ATOM 589 O O . ASP A 1 80 ? 18.962 1.003 -12.883 1.00 79.88 80 ASP A O 1
ATOM 593 N N . ALA A 1 81 ? 18.779 2.039 -10.906 1.00 76.50 81 ALA A N 1
ATOM 594 C CA . ALA A 1 81 ? 19.932 2.919 -11.121 1.00 76.50 81 ALA A CA 1
ATOM 595 C C . ALA A 1 81 ? 21.284 2.170 -11.111 1.00 76.50 81 ALA A C 1
ATOM 597 O O . ALA A 1 81 ? 22.272 2.645 -11.666 1.00 76.50 81 ALA A O 1
ATOM 598 N N . GLY A 1 82 ? 21.359 0.997 -10.477 1.00 69.50 82 GLY A N 1
ATOM 599 C CA . GLY A 1 82 ? 22.605 0.250 -10.307 1.00 69.50 82 GLY A CA 1
ATOM 600 C C . GLY A 1 82 ? 23.494 0.750 -9.149 1.00 69.50 82 GLY A C 1
ATOM 601 O O . GLY A 1 82 ? 23.231 1.779 -8.517 1.00 69.50 82 GLY A O 1
ATOM 602 N N . PRO A 1 83 ? 24.558 0.000 -8.797 1.00 66.88 83 PRO A N 1
ATOM 603 C CA . PRO A 1 83 ? 25.347 0.256 -7.594 1.00 66.88 83 PRO A CA 1
ATOM 604 C C . PRO A 1 83 ? 26.086 1.600 -7.660 1.00 66.88 83 PRO A C 1
ATOM 606 O O . PRO A 1 83 ? 26.968 1.805 -8.490 1.00 66.88 83 PRO A O 1
ATOM 609 N N . GLY A 1 84 ? 25.759 2.499 -6.728 1.00 64.81 84 GLY A N 1
ATOM 610 C CA . GLY A 1 84 ? 26.447 3.781 -6.544 1.00 64.81 84 GLY A CA 1
ATOM 611 C C . GLY A 1 84 ? 25.932 4.933 -7.410 1.00 64.81 84 GLY A C 1
ATOM 612 O O . GLY A 1 84 ? 26.438 6.044 -7.265 1.00 64.81 84 GLY A O 1
ATOM 613 N N . GLN A 1 85 ? 24.924 4.704 -8.256 1.00 69.56 85 GLN A N 1
ATOM 614 C CA . GLN A 1 85 ? 24.303 5.760 -9.056 1.00 69.56 85 GLN A CA 1
ATOM 615 C C . GLN A 1 85 ? 23.077 6.359 -8.358 1.00 69.56 85 GLN A C 1
ATOM 617 O O . GLN A 1 85 ? 22.441 5.737 -7.502 1.00 69.56 85 GLN A O 1
ATOM 622 N N . MET A 1 86 ? 22.764 7.607 -8.705 1.00 68.69 86 MET A N 1
ATOM 623 C CA . MET A 1 86 ? 21.560 8.281 -8.230 1.00 68.69 86 MET A CA 1
ATOM 624 C C . MET A 1 86 ? 20.352 7.924 -9.096 1.00 68.69 86 MET A C 1
ATOM 626 O O . MET A 1 86 ? 20.485 7.905 -10.316 1.00 68.69 86 MET A O 1
ATOM 630 N N . PRO A 1 87 ? 19.160 7.749 -8.502 1.00 77.56 87 PRO A N 1
ATOM 631 C CA . PRO A 1 87 ? 17.922 7.622 -9.263 1.00 77.56 87 PRO A CA 1
ATOM 632 C C . PRO A 1 87 ? 17.671 8.826 -10.182 1.00 77.56 87 PRO A C 1
ATOM 634 O O . PRO A 1 87 ? 17.921 9.966 -9.785 1.00 77.56 87 PRO A O 1
ATOM 637 N N . ASP A 1 88 ? 17.086 8.592 -11.357 1.00 76.88 88 ASP A N 1
ATOM 638 C CA . ASP A 1 88 ? 16.882 9.612 -12.406 1.00 76.88 88 ASP A CA 1
ATOM 639 C C . ASP A 1 88 ? 16.162 10.866 -11.899 1.00 76.88 88 ASP A C 1
ATOM 641 O O . ASP A 1 88 ? 16.544 11.994 -12.200 1.00 76.88 88 ASP A O 1
ATOM 645 N N . PHE A 1 89 ? 15.141 10.691 -11.055 1.00 76.25 89 PHE A N 1
ATOM 646 C CA . PHE A 1 89 ? 14.380 11.816 -10.513 1.00 76.25 89 PHE A CA 1
ATOM 647 C C . PHE A 1 89 ? 15.215 12.688 -9.556 1.00 76.25 89 PHE A C 1
ATOM 649 O O . PHE A 1 89 ? 14.965 13.887 -9.464 1.00 76.25 89 PHE A O 1
ATOM 656 N N . MET A 1 90 ? 16.212 12.126 -8.857 1.00 75.62 90 MET A N 1
ATOM 657 C CA . MET A 1 90 ? 17.125 12.917 -8.021 1.00 75.62 90 MET A CA 1
ATOM 658 C C . MET A 1 90 ? 18.127 13.690 -8.873 1.00 75.62 90 MET A C 1
ATOM 660 O O . MET A 1 90 ? 18.503 14.787 -8.487 1.00 75.62 90 MET A O 1
ATOM 664 N N . GLN A 1 91 ? 18.514 13.164 -10.035 1.00 73.75 91 GLN A N 1
ATOM 665 C CA . GLN A 1 91 ? 19.366 13.895 -10.976 1.00 73.75 91 GLN A CA 1
ATOM 666 C C . GLN A 1 91 ? 18.603 15.047 -11.652 1.00 73.75 91 GLN A C 1
ATOM 668 O O . GLN A 1 91 ? 19.167 16.106 -11.905 1.00 73.75 91 GLN A O 1
ATOM 673 N N . LEU A 1 92 ? 17.306 14.853 -11.917 1.00 70.62 92 LEU A N 1
ATOM 674 C CA . LEU A 1 92 ? 16.447 15.835 -12.588 1.00 70.62 92 LEU A CA 1
ATOM 675 C C . LEU A 1 92 ? 15.911 16.929 -11.650 1.00 70.62 92 LEU A C 1
ATOM 677 O O . LEU A 1 92 ? 15.793 18.082 -12.060 1.00 70.62 92 LEU A O 1
ATOM 681 N N . TYR A 1 93 ? 15.553 16.577 -10.410 1.00 69.06 93 TYR A N 1
ATOM 682 C CA . TYR A 1 93 ? 14.885 17.482 -9.459 1.00 69.06 93 TYR A CA 1
ATOM 683 C C . TYR A 1 93 ? 15.695 17.763 -8.187 1.00 69.06 93 TYR A C 1
ATOM 685 O O . TYR A 1 93 ? 15.321 18.636 -7.400 1.00 69.06 93 TYR A O 1
ATOM 693 N N . GLY A 1 94 ? 16.770 17.016 -7.940 1.00 63.19 94 GLY A N 1
ATOM 694 C CA . GLY A 1 94 ? 17.613 17.175 -6.763 1.00 63.19 94 GLY A CA 1
ATOM 695 C C . GLY A 1 94 ? 18.735 18.180 -7.001 1.00 63.19 94 GLY A C 1
ATOM 696 O O . GLY A 1 94 ? 19.500 18.075 -7.947 1.00 63.19 94 GLY A O 1
ATOM 697 N N . GLN A 1 95 ? 18.879 19.128 -6.078 1.00 59.56 95 GLN A N 1
ATOM 698 C CA . GLN A 1 95 ? 20.076 19.972 -5.941 1.00 59.56 95 GLN A CA 1
ATOM 699 C C . GLN A 1 95 ? 21.163 19.276 -5.094 1.00 59.56 95 GLN A C 1
ATOM 701 O O . GLN A 1 95 ? 21.992 19.946 -4.484 1.00 59.56 95 GLN A O 1
ATOM 706 N N . LEU A 1 96 ? 21.102 17.945 -4.945 1.00 61.00 96 LEU A N 1
ATOM 707 C CA . LEU A 1 96 ? 22.000 17.182 -4.079 1.00 61.00 96 LEU A CA 1
ATOM 708 C C . LEU A 1 96 ? 23.088 16.496 -4.906 1.00 61.00 96 LEU A C 1
ATOM 710 O O . LEU A 1 96 ? 22.780 15.713 -5.795 1.00 61.00 96 LEU A O 1
ATOM 714 N N . ASP A 1 97 ? 24.347 16.700 -4.518 1.00 61.72 97 ASP A N 1
ATOM 715 C CA . ASP A 1 97 ? 25.517 16.074 -5.155 1.00 61.72 97 ASP A CA 1
ATOM 716 C C . ASP A 1 97 ? 25.761 14.622 -4.694 1.00 61.72 97 ASP A C 1
ATOM 718 O O . ASP A 1 97 ? 26.601 13.912 -5.243 1.00 61.72 97 ASP A O 1
ATOM 722 N N . SER A 1 98 ? 25.070 14.161 -3.639 1.00 67.69 98 SER A N 1
ATOM 723 C CA . SER A 1 98 ? 25.271 12.823 -3.066 1.00 67.69 98 SER A CA 1
ATOM 724 C C . SER A 1 98 ? 23.990 12.184 -2.530 1.00 67.69 98 SER A C 1
ATOM 726 O O . SER A 1 98 ? 23.069 12.861 -2.069 1.00 67.69 98 SER A O 1
ATOM 728 N N . LEU A 1 99 ? 23.923 10.850 -2.627 1.00 71.56 99 LEU A N 1
ATOM 729 C CA . LEU A 1 99 ? 22.743 10.088 -2.236 1.00 71.56 99 LEU A CA 1
ATOM 730 C C . LEU A 1 99 ? 22.539 10.210 -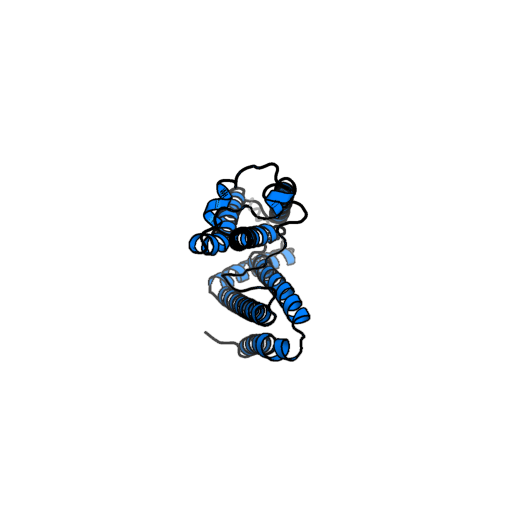0.716 1.00 71.56 99 LEU A C 1
ATOM 732 O O . LEU A 1 99 ? 23.452 9.841 0.043 1.00 71.56 99 LEU A O 1
ATOM 736 N N . PRO A 1 100 ? 21.378 10.702 -0.246 1.00 78.12 100 PRO A N 1
ATOM 737 C CA . PRO A 1 100 ? 21.223 11.008 1.163 1.00 78.12 100 PRO A CA 1
ATOM 738 C C . PRO A 1 100 ? 21.257 9.735 2.019 1.00 78.12 100 PRO A C 1
ATOM 740 O O . PRO A 1 100 ? 20.808 8.661 1.616 1.00 78.12 100 PRO A O 1
ATOM 743 N N . TRP A 1 101 ? 21.827 9.850 3.219 1.00 79.88 101 TRP A N 1
ATOM 744 C CA . TRP A 1 101 ? 22.230 8.710 4.056 1.00 79.88 101 TRP A CA 1
ATOM 745 C C . TRP A 1 101 ? 21.097 7.713 4.349 1.00 79.88 101 TRP A C 1
ATOM 747 O O . TRP A 1 101 ? 21.338 6.511 4.407 1.00 79.88 101 TRP A O 1
ATOM 757 N N . TRP A 1 102 ? 19.862 8.199 4.467 1.00 81.38 102 TRP A N 1
ATOM 758 C CA . TRP A 1 102 ? 18.656 7.409 4.720 1.00 81.38 102 TRP A CA 1
ATOM 759 C C . TRP A 1 102 ? 18.181 6.539 3.538 1.00 81.38 102 TRP A C 1
ATOM 761 O O . TRP A 1 102 ? 17.373 5.641 3.748 1.00 81.38 102 TRP A O 1
ATOM 771 N N . TRP A 1 103 ? 18.691 6.753 2.318 1.00 79.25 103 TRP A N 1
ATOM 772 C CA . TRP A 1 103 ? 18.359 5.960 1.123 1.00 79.25 103 TRP A CA 1
ATOM 773 C C . TRP A 1 103 ? 19.292 4.757 0.952 1.00 79.25 103 TRP A C 1
ATOM 775 O O . TRP A 1 103 ? 18.886 3.724 0.430 1.00 79.25 103 TRP A O 1
ATOM 785 N N . ARG A 1 104 ? 20.530 4.850 1.451 1.00 79.50 104 ARG A N 1
ATOM 786 C CA . ARG A 1 104 ? 21.550 3.793 1.331 1.00 79.50 104 ARG A CA 1
ATOM 787 C C . ARG A 1 104 ? 21.108 2.423 1.875 1.00 79.50 104 ARG A C 1
ATOM 789 O O . ARG A 1 104 ? 21.403 1.428 1.217 1.00 79.50 104 ARG A O 1
ATOM 796 N N . PRO A 1 105 ? 20.389 2.321 3.013 1.00 82.56 105 PRO A N 1
ATOM 797 C CA . PRO A 1 105 ? 19.930 1.029 3.525 1.00 82.56 105 PRO A CA 1
ATOM 798 C C . PRO A 1 105 ? 18.982 0.296 2.566 1.00 82.56 105 PRO A C 1
ATOM 800 O O . PRO A 1 105 ? 18.980 -0.933 2.529 1.00 82.56 105 PRO A O 1
ATOM 803 N N . PHE A 1 106 ? 18.216 1.034 1.754 1.00 81.81 106 PHE A N 1
ATOM 804 C CA . PHE A 1 106 ? 17.265 0.468 0.796 1.00 81.81 106 PHE A CA 1
ATOM 805 C C . PHE A 1 106 ? 17.931 -0.140 -0.443 1.00 81.81 106 PHE A C 1
ATOM 807 O O . PHE A 1 106 ? 17.245 -0.793 -1.219 1.00 81.81 106 PHE A O 1
ATOM 814 N N . ALA A 1 107 ? 19.252 -0.014 -0.618 1.00 79.62 107 ALA A N 1
ATOM 815 C CA . ALA A 1 107 ? 19.975 -0.745 -1.661 1.00 79.62 107 ALA A CA 1
ATOM 816 C C . ALA A 1 107 ? 19.926 -2.269 -1.441 1.00 79.62 107 ALA A C 1
ATOM 818 O O . ALA A 1 107 ? 19.935 -3.042 -2.395 1.00 79.62 107 ALA A O 1
ATOM 819 N N . ASN A 1 108 ? 19.864 -2.719 -0.182 1.00 83.56 108 ASN A N 1
ATOM 820 C CA . ASN A 1 108 ? 19.870 -4.141 0.138 1.00 83.56 108 ASN A CA 1
ATOM 821 C C . ASN A 1 108 ? 18.434 -4.709 0.156 1.00 83.56 108 ASN A C 1
ATOM 823 O O . ASN A 1 108 ? 17.637 -4.288 1.004 1.00 83.56 108 ASN A O 1
ATOM 827 N N . PRO A 1 109 ? 18.096 -5.709 -0.684 1.00 80.94 109 PRO A N 1
ATOM 828 C CA . PRO A 1 109 ? 16.762 -6.319 -0.695 1.00 80.94 109 PRO A CA 1
ATOM 829 C C . PRO A 1 109 ? 16.385 -6.961 0.648 1.00 80.94 109 PRO A C 1
ATOM 831 O O . PRO A 1 109 ? 15.218 -6.933 1.046 1.00 80.94 109 PRO A O 1
ATOM 834 N N . ALA A 1 110 ? 17.367 -7.486 1.389 1.00 85.19 110 ALA A N 1
ATOM 835 C CA . ALA A 1 110 ? 17.147 -8.083 2.704 1.00 85.19 110 ALA A CA 1
ATOM 836 C C . ALA A 1 110 ? 16.744 -7.048 3.765 1.00 85.19 110 ALA A C 1
ATOM 838 O O . ALA A 1 110 ? 16.102 -7.406 4.748 1.00 85.19 110 ALA A O 1
ATOM 839 N N . PHE A 1 111 ? 17.093 -5.773 3.570 1.00 86.81 111 PHE A N 1
ATOM 840 C CA . PHE A 1 111 ? 16.630 -4.674 4.415 1.00 86.81 111 PHE A CA 1
ATOM 841 C C . PHE A 1 111 ? 15.305 -4.098 3.904 1.00 86.81 111 PHE A C 1
ATOM 843 O O . PHE A 1 111 ? 14.393 -3.855 4.695 1.00 86.81 111 PHE A O 1
ATOM 850 N N . ALA A 1 112 ? 15.174 -3.927 2.587 1.00 85.88 112 ALA A N 1
ATOM 851 C CA . ALA A 1 112 ? 13.995 -3.337 1.967 1.00 85.88 112 ALA A CA 1
ATOM 852 C C . ALA A 1 112 ? 12.717 -4.131 2.268 1.00 85.88 112 ALA A C 1
ATOM 854 O O . ALA A 1 112 ? 11.750 -3.549 2.755 1.00 85.88 112 ALA A O 1
ATOM 855 N N . LEU A 1 113 ? 12.722 -5.456 2.066 1.00 86.62 113 LEU A N 1
ATOM 856 C CA . LEU A 1 113 ? 11.546 -6.309 2.277 1.00 86.62 113 LEU A CA 1
ATOM 857 C C . LEU A 1 113 ? 10.956 -6.188 3.693 1.00 86.62 113 LEU A C 1
ATOM 859 O O . LEU A 1 113 ? 9.781 -5.830 3.808 1.00 86.62 113 LEU A O 1
ATOM 863 N N . PRO A 1 114 ? 11.717 -6.418 4.783 1.00 89.25 114 PRO A N 1
ATOM 864 C CA . PRO A 1 114 ? 11.185 -6.231 6.125 1.00 89.25 114 PRO A CA 1
ATOM 865 C C . PRO A 1 114 ? 10.855 -4.765 6.413 1.00 89.25 114 PRO A C 1
ATOM 867 O O . PRO A 1 114 ? 9.856 -4.511 7.082 1.00 89.25 114 PRO A O 1
ATOM 870 N N . ALA A 1 115 ? 11.608 -3.795 5.882 1.00 88.44 115 ALA A N 1
ATOM 871 C CA . ALA A 1 115 ? 11.294 -2.378 6.062 1.00 88.44 115 ALA A CA 1
ATOM 872 C C . ALA A 1 115 ? 9.922 -2.001 5.476 1.00 88.44 115 ALA A C 1
ATOM 874 O O . ALA A 1 115 ? 9.201 -1.236 6.114 1.00 88.44 115 ALA A O 1
ATOM 875 N N . THR A 1 116 ? 9.500 -2.582 4.345 1.00 88.88 116 THR A N 1
ATOM 876 C CA . THR A 1 116 ? 8.174 -2.299 3.753 1.00 88.88 116 THR A CA 1
ATOM 877 C C . THR A 1 116 ? 7.005 -2.625 4.688 1.00 88.88 116 THR A C 1
ATOM 879 O O . THR A 1 116 ? 5.967 -1.970 4.625 1.00 88.88 116 THR A O 1
ATOM 882 N N . VAL A 1 117 ? 7.174 -3.600 5.589 1.00 89.50 117 VAL A N 1
ATOM 883 C CA . VAL A 1 117 ? 6.147 -4.025 6.555 1.00 89.50 117 VAL A CA 1
ATOM 884 C C . VAL A 1 117 ? 6.385 -3.401 7.928 1.00 89.50 117 VAL A C 1
ATOM 886 O O . VAL A 1 117 ? 5.459 -2.881 8.553 1.00 89.50 117 VAL A O 1
ATOM 889 N N . LEU A 1 118 ? 7.628 -3.433 8.411 1.00 90.62 118 LEU A N 1
ATOM 890 C CA . LEU A 1 118 ? 7.986 -2.981 9.752 1.00 90.62 118 LEU A CA 1
ATOM 891 C C . LEU A 1 118 ? 7.920 -1.464 9.888 1.00 90.62 118 LEU A C 1
ATOM 893 O O . LEU A 1 118 ? 7.506 -0.986 10.939 1.00 90.62 118 LEU A O 1
ATOM 897 N N . LEU A 1 119 ? 8.274 -0.700 8.853 1.00 90.25 119 LEU A N 1
ATOM 898 C CA . LEU A 1 119 ? 8.242 0.761 8.901 1.00 90.25 119 LEU A CA 1
ATOM 899 C C . LEU A 1 119 ? 6.813 1.292 9.097 1.00 90.25 119 LEU A C 1
ATOM 901 O O . LEU A 1 119 ? 6.584 1.984 10.094 1.00 90.25 119 LEU A O 1
ATOM 905 N N . PRO A 1 120 ? 5.816 0.955 8.252 1.00 91.06 120 PRO A N 1
ATOM 906 C CA . PRO A 1 120 ? 4.452 1.413 8.492 1.00 91.06 120 PRO A CA 1
ATOM 907 C C . PRO A 1 120 ? 3.862 0.833 9.782 1.00 91.06 120 PRO A C 1
ATOM 909 O O . PRO A 1 120 ? 3.107 1.532 10.454 1.00 91.06 120 PRO A O 1
ATOM 912 N N . MET A 1 121 ? 4.237 -0.390 10.183 1.00 90.31 121 MET A N 1
ATOM 913 C CA . MET A 1 121 ? 3.801 -0.981 11.453 1.00 90.31 121 MET A CA 1
ATOM 914 C C . MET A 1 121 ? 4.345 -0.215 12.665 1.00 90.31 121 MET A C 1
ATOM 916 O O . MET A 1 121 ? 3.591 0.068 13.594 1.00 90.31 121 MET A O 1
ATOM 920 N N . LEU A 1 122 ? 5.625 0.157 12.654 1.00 92.25 122 LEU A N 1
ATOM 921 C CA . LEU A 1 122 ? 6.264 0.932 13.714 1.00 92.25 122 LEU A CA 1
ATOM 922 C C . LEU A 1 122 ? 5.629 2.319 13.820 1.00 92.25 122 LEU A C 1
ATOM 924 O O . LEU A 1 122 ? 5.251 2.743 14.911 1.00 92.25 122 LEU A O 1
ATOM 928 N N . VAL A 1 123 ? 5.448 3.003 12.688 1.00 89.50 123 VAL A N 1
ATOM 929 C CA . VAL A 1 123 ? 4.812 4.327 12.645 1.00 89.50 123 VAL A CA 1
ATOM 930 C C . VAL A 1 123 ? 3.362 4.234 13.133 1.00 89.50 123 VAL A C 1
ATOM 932 O O . VAL A 1 123 ? 2.950 5.025 13.983 1.00 89.50 123 VAL A O 1
ATOM 935 N N . ALA A 1 124 ? 2.603 3.226 12.695 1.00 88.12 124 ALA A N 1
ATOM 936 C CA . ALA A 1 124 ? 1.244 2.974 13.174 1.00 88.12 124 ALA A CA 1
ATOM 937 C C . ALA A 1 124 ? 1.196 2.662 14.675 1.00 88.12 124 ALA A C 1
ATOM 939 O O . ALA A 1 124 ? 0.300 3.139 15.370 1.00 88.12 124 ALA A O 1
ATOM 940 N N . PHE A 1 125 ? 2.160 1.903 15.198 1.00 89.31 125 PHE A N 1
ATOM 941 C CA . PHE A 1 125 ? 2.251 1.572 16.618 1.00 89.31 125 PHE A CA 1
ATOM 942 C C . PHE A 1 125 ? 2.567 2.801 17.476 1.00 89.31 125 PHE A C 1
ATOM 944 O O . PHE A 1 125 ? 1.908 3.037 18.492 1.00 89.31 125 PHE A O 1
ATOM 951 N N . LEU A 1 126 ? 3.526 3.629 17.058 1.00 89.06 126 LEU A N 1
ATOM 952 C CA . LEU A 1 126 ? 3.880 4.868 17.752 1.00 89.06 126 LEU A CA 1
ATOM 953 C C . LEU A 1 126 ? 2.701 5.844 17.775 1.00 89.06 126 LEU A C 1
ATOM 955 O O . LEU A 1 126 ? 2.311 6.323 18.839 1.00 89.06 126 LEU A O 1
ATOM 959 N N . LEU A 1 127 ? 2.069 6.075 16.625 1.00 84.62 127 LEU A N 1
ATOM 960 C CA . LEU A 1 127 ? 0.908 6.958 16.530 1.00 84.62 127 LEU A CA 1
ATOM 961 C C . LEU A 1 127 ? -0.291 6.398 17.292 1.00 84.62 127 LEU A C 1
ATOM 963 O O . LEU A 1 127 ? -0.928 7.120 18.055 1.00 84.62 127 LEU A O 1
ATOM 967 N N . GLY A 1 128 ? -0.571 5.104 17.146 1.00 82.88 128 GLY A N 1
ATOM 968 C CA . GLY A 1 128 ? -1.639 4.427 17.871 1.00 82.88 128 GLY A CA 1
ATOM 969 C C . GLY A 1 128 ? -1.450 4.544 19.381 1.00 82.88 128 GLY A C 1
ATOM 970 O O . GLY A 1 128 ? -2.357 4.990 20.084 1.00 82.88 128 GLY A O 1
ATOM 971 N N . SER A 1 129 ? -0.258 4.224 19.889 1.00 83.88 129 SER A N 1
ATOM 972 C CA . SER A 1 129 ? 0.053 4.316 21.320 1.00 83.88 129 SER A CA 1
ATOM 973 C C . SER A 1 129 ? -0.059 5.748 21.859 1.00 83.88 129 SER A C 1
ATOM 975 O O . SER A 1 129 ? -0.629 5.949 22.936 1.00 83.88 129 SER A O 1
ATOM 977 N N . LEU A 1 130 ? 0.391 6.754 21.099 1.00 84.19 130 LEU A N 1
ATOM 978 C CA . LEU A 1 130 ? 0.262 8.167 21.458 1.00 84.19 130 LEU A CA 1
ATOM 979 C C . LEU A 1 130 ? -1.208 8.598 21.549 1.00 84.19 130 LEU A C 1
ATOM 981 O O . LEU A 1 130 ? -1.610 9.267 22.504 1.00 84.19 130 LEU A O 1
ATOM 985 N N . VAL A 1 131 ? -2.027 8.187 20.583 1.00 80.81 131 VAL A N 1
ATOM 986 C CA . VAL A 1 131 ? -3.447 8.542 20.539 1.00 80.81 131 VAL A CA 1
ATOM 987 C C . VAL A 1 131 ? -4.233 7.876 21.667 1.00 80.81 131 VAL A C 1
ATOM 989 O O . VAL A 1 131 ? -5.044 8.537 22.322 1.00 80.81 131 VAL A O 1
ATOM 992 N N . PHE A 1 132 ? -3.971 6.599 21.956 1.00 77.88 132 PHE A N 1
ATOM 993 C CA . PHE A 1 132 ? -4.639 5.895 23.054 1.00 77.88 132 PHE A CA 1
ATOM 994 C C . PHE A 1 132 ? -4.306 6.499 24.422 1.00 77.88 132 PHE A C 1
ATOM 996 O O . PHE A 1 132 ? -5.203 6.627 25.260 1.00 77.88 132 PHE A O 1
ATOM 1003 N N . ARG A 1 133 ? -3.061 6.951 24.638 1.00 80.69 133 ARG A N 1
ATOM 1004 C CA . ARG A 1 133 ? -2.675 7.674 25.864 1.00 80.69 133 ARG A CA 1
ATOM 1005 C C . ARG A 1 133 ? -3.460 8.975 26.050 1.00 80.69 133 ARG A C 1
ATOM 1007 O O . ARG A 1 133 ? -3.776 9.326 27.181 1.00 80.69 133 ARG A O 1
ATOM 1014 N N . ARG A 1 134 ? -3.841 9.653 24.962 1.00 79.75 134 ARG A N 1
ATOM 1015 C CA . ARG A 1 134 ? -4.623 10.903 24.998 1.00 79.75 134 ARG A CA 1
ATOM 1016 C C . ARG A 1 134 ? -6.143 10.706 25.108 1.00 79.75 134 ARG A C 1
ATOM 1018 O O . ARG A 1 134 ? -6.871 11.691 25.076 1.00 79.75 134 ARG A O 1
ATOM 1025 N N . ARG A 1 135 ? -6.639 9.464 25.265 1.00 75.50 135 ARG A N 1
ATOM 1026 C CA . ARG A 1 135 ? -8.071 9.136 25.489 1.00 75.50 135 ARG A CA 1
ATOM 1027 C C . ARG A 1 135 ? -9.032 9.772 24.462 1.00 75.50 135 ARG A C 1
ATOM 1029 O O . ARG A 1 135 ? -10.186 10.049 24.788 1.00 75.50 135 ARG A O 1
ATOM 1036 N N . VAL A 1 136 ? -8.591 9.973 23.220 1.00 71.00 136 VAL A N 1
ATOM 1037 C CA . VAL A 1 136 ? -9.413 10.578 22.160 1.00 71.00 136 VAL A CA 1
ATOM 1038 C C . VAL A 1 136 ? -10.568 9.632 21.803 1.00 71.00 136 VAL A C 1
ATOM 1040 O O . VAL A 1 136 ? -10.347 8.446 21.561 1.00 71.00 136 VAL A O 1
ATOM 1043 N N . ARG A 1 137 ? -11.814 10.122 21.803 1.00 67.38 137 ARG A N 1
ATOM 1044 C CA . ARG A 1 137 ? -13.019 9.311 21.539 1.00 67.38 137 ARG A CA 1
ATOM 1045 C C . ARG A 1 137 ? -13.778 9.812 20.314 1.00 67.38 137 ARG A C 1
ATOM 1047 O O . ARG A 1 137 ? -13.893 11.014 20.100 1.00 67.38 137 ARG A O 1
ATOM 1054 N N . GLY A 1 138 ? -14.355 8.878 19.556 1.00 73.38 138 GLY A N 1
ATOM 1055 C CA . GLY A 1 138 ? -15.305 9.174 18.481 1.00 73.38 138 GLY A CA 1
ATOM 1056 C C . GLY A 1 138 ? -14.702 9.986 17.331 1.00 73.38 138 GLY A C 1
ATOM 1057 O O . GLY A 1 138 ? -13.616 9.673 16.849 1.00 73.38 138 GLY A O 1
ATOM 1058 N N . ALA A 1 139 ? -15.413 11.029 16.896 1.00 82.50 139 ALA A N 1
ATOM 1059 C CA . ALA A 1 139 ? -15.061 11.840 15.727 1.00 82.50 139 ALA A CA 1
ATOM 1060 C C . ALA A 1 139 ? -13.695 12.541 15.838 1.00 82.50 139 ALA A C 1
ATOM 1062 O O . ALA A 1 139 ? -13.000 12.693 14.836 1.00 82.50 139 ALA A O 1
ATOM 1063 N N . TYR A 1 140 ? -13.261 12.898 17.051 1.00 82.69 140 TYR A N 1
ATOM 1064 C CA . TYR A 1 140 ? -11.957 13.533 17.271 1.00 82.69 140 TYR A CA 1
ATOM 1065 C C . TYR A 1 140 ? -10.786 12.661 16.806 1.00 82.69 140 TYR A C 1
ATOM 1067 O O . TYR A 1 140 ? -9.769 13.179 16.352 1.00 82.69 140 TYR A O 1
ATOM 1075 N N . PHE A 1 141 ? -10.933 11.334 16.873 1.00 82.50 141 PHE A N 1
ATOM 1076 C CA . PHE A 1 141 ? -9.919 10.417 16.364 1.00 82.50 141 PHE A CA 1
ATOM 1077 C C . PHE A 1 141 ? -9.814 10.477 14.838 1.00 82.50 141 PHE A C 1
ATOM 1079 O O . PHE A 1 141 ? -8.708 10.516 14.299 1.00 82.50 141 PHE A O 1
ATOM 1086 N N . ALA A 1 142 ? -10.957 10.554 14.152 1.00 84.56 142 ALA A N 1
ATOM 1087 C CA . ALA A 1 142 ? -11.004 10.685 12.702 1.00 84.56 142 ALA A CA 1
ATOM 1088 C C . ALA A 1 142 ? -10.322 11.983 12.250 1.00 84.56 142 ALA A C 1
ATOM 1090 O O . ALA A 1 142 ? -9.438 11.928 11.396 1.00 84.56 142 ALA A O 1
ATOM 1091 N N . ILE A 1 143 ? -10.657 13.112 12.890 1.00 88.75 143 ILE A N 1
ATOM 1092 C CA . ILE A 1 143 ? -10.067 14.432 12.609 1.00 88.75 143 ILE A CA 1
ATOM 1093 C C . ILE A 1 143 ? -8.551 14.396 12.806 1.00 88.75 143 ILE A C 1
ATOM 1095 O O . ILE A 1 143 ? -7.809 14.809 11.919 1.00 88.75 143 ILE A O 1
ATOM 1099 N N . LEU A 1 144 ? -8.078 13.848 13.929 1.00 87.06 144 LEU A N 1
ATOM 1100 C CA . LEU A 1 144 ? -6.646 13.736 14.201 1.00 87.06 144 LEU A CA 1
ATOM 1101 C C . LEU A 1 144 ? -5.932 12.862 13.160 1.00 87.06 144 LEU A C 1
ATOM 1103 O O . LEU A 1 144 ? -4.871 13.239 12.667 1.00 87.06 144 LEU A O 1
ATOM 1107 N N . SER A 1 145 ? -6.515 11.714 12.799 1.00 86.12 145 SER A N 1
ATOM 1108 C CA . SER A 1 145 ? -5.938 10.822 11.787 1.00 86.12 145 SER A CA 1
ATOM 1109 C C . SER A 1 145 ? -5.872 11.478 10.406 1.00 86.12 145 SER A C 1
ATOM 1111 O O . SER A 1 145 ? -4.895 11.291 9.687 1.00 86.12 145 SER A O 1
ATOM 1113 N N . GLN A 1 146 ? -6.878 12.284 10.060 1.00 90.56 146 GLN A N 1
ATOM 1114 C CA . GLN A 1 146 ? -6.939 13.001 8.793 1.00 90.56 146 GLN A CA 1
ATOM 1115 C C . GLN A 1 146 ? -5.941 14.159 8.750 1.00 90.56 146 GLN A C 1
ATOM 1117 O O . GLN A 1 146 ? -5.245 14.330 7.754 1.00 90.56 146 GLN A O 1
ATOM 1122 N N . ALA A 1 147 ? -5.824 14.919 9.841 1.00 91.12 147 ALA A N 1
ATOM 1123 C CA . ALA A 1 147 ? -4.842 15.992 9.963 1.00 91.12 147 ALA A CA 1
ATOM 1124 C C . ALA A 1 147 ? -3.412 15.456 9.834 1.00 91.12 147 ALA A C 1
ATOM 1126 O O . ALA A 1 147 ? -2.591 16.038 9.130 1.00 91.12 147 ALA A O 1
ATOM 1127 N N . LEU A 1 148 ? -3.127 14.307 10.453 1.00 87.38 148 LEU A N 1
ATOM 1128 C CA . LEU A 1 148 ? -1.835 13.647 10.313 1.00 87.38 148 LEU A CA 1
ATOM 1129 C C . LEU A 1 148 ? -1.575 13.181 8.874 1.00 87.38 148 LEU A C 1
ATOM 1131 O O . LEU A 1 148 ? -0.460 13.325 8.379 1.00 87.38 148 LEU A O 1
ATOM 1135 N N . ALA A 1 149 ? -2.594 12.645 8.201 1.00 90.00 149 ALA A N 1
ATOM 1136 C CA . ALA A 1 149 ? -2.470 12.239 6.808 1.00 90.00 149 ALA A CA 1
ATOM 1137 C C . ALA A 1 149 ? -2.184 13.416 5.877 1.00 90.00 149 ALA A C 1
ATOM 1139 O O . ALA A 1 149 ? -1.289 13.321 5.039 1.00 90.00 149 ALA A O 1
ATOM 1140 N N . ALA A 1 150 ? -2.872 14.540 6.078 1.00 91.06 150 ALA A N 1
ATOM 1141 C CA . ALA A 1 150 ? -2.602 15.773 5.352 1.00 91.06 150 ALA A CA 1
ATOM 1142 C C . ALA A 1 150 ? -1.188 16.302 5.637 1.00 91.06 150 ALA A C 1
ATOM 1144 O O . ALA A 1 150 ? -0.466 16.629 4.702 1.00 91.06 150 ALA A O 1
ATOM 1145 N N . ALA A 1 151 ? -0.758 16.322 6.903 1.00 91.94 151 ALA A N 1
ATOM 1146 C CA . ALA A 1 151 ? 0.591 16.747 7.274 1.00 91.94 151 ALA A CA 1
ATOM 1147 C C . ALA A 1 151 ? 1.668 15.885 6.599 1.00 91.94 151 ALA A C 1
ATOM 1149 O O . ALA A 1 151 ? 2.626 16.422 6.052 1.00 91.94 151 ALA A O 1
ATOM 1150 N N . MET A 1 152 ? 1.488 14.561 6.576 1.00 88.56 152 MET A N 1
ATOM 1151 C CA . MET A 1 152 ? 2.412 13.661 5.885 1.00 88.56 152 MET A CA 1
ATOM 1152 C C . MET A 1 152 ? 2.426 13.917 4.373 1.00 88.56 152 MET A C 1
ATOM 1154 O O . MET A 1 152 ? 3.497 14.003 3.784 1.00 88.56 152 MET A O 1
ATOM 1158 N N . ALA A 1 153 ? 1.261 14.094 3.743 1.00 88.50 153 ALA A N 1
ATOM 1159 C CA . ALA A 1 153 ? 1.183 14.415 2.320 1.00 88.50 153 ALA A CA 1
ATOM 1160 C C . ALA A 1 153 ? 1.906 15.732 1.988 1.00 88.50 153 ALA A C 1
ATOM 1162 O O . ALA A 1 153 ? 2.683 15.778 1.040 1.00 88.50 153 ALA A O 1
ATOM 1163 N N . ILE A 1 154 ? 1.716 16.776 2.802 1.00 90.50 154 ILE A N 1
ATOM 1164 C CA . ILE A 1 154 ? 2.399 18.068 2.645 1.00 90.50 154 ILE A CA 1
ATOM 1165 C C . ILE A 1 154 ? 3.916 17.906 2.779 1.00 90.50 154 ILE A C 1
ATOM 1167 O O . ILE A 1 154 ? 4.653 18.452 1.964 1.00 90.50 154 ILE A O 1
ATOM 1171 N N . LEU A 1 155 ? 4.390 17.138 3.766 1.00 88.62 155 LEU A N 1
ATOM 1172 C CA . LEU A 1 155 ? 5.822 16.880 3.944 1.00 88.62 155 LEU A CA 1
ATOM 1173 C C . LEU A 1 155 ? 6.429 16.152 2.741 1.00 88.62 155 LEU A C 1
ATOM 1175 O O . LEU A 1 155 ? 7.490 16.549 2.266 1.00 88.62 155 LEU A O 1
ATOM 1179 N N . LEU A 1 156 ? 5.750 15.125 2.225 1.00 85.25 156 LEU A N 1
ATOM 1180 C CA . LEU A 1 156 ? 6.212 14.385 1.051 1.00 85.25 156 LEU A CA 1
ATOM 1181 C C . LEU A 1 156 ? 6.238 15.272 -0.195 1.00 85.25 156 LEU A C 1
ATOM 1183 O O . LEU A 1 156 ? 7.206 15.222 -0.943 1.00 85.25 156 LEU A O 1
ATOM 1187 N N . ILE A 1 157 ? 5.215 16.101 -0.403 1.00 85.81 157 ILE A N 1
ATOM 1188 C CA . ILE A 1 157 ? 5.145 17.020 -1.545 1.00 85.81 157 ILE A CA 1
ATOM 1189 C C . ILE A 1 157 ? 6.214 18.115 -1.437 1.00 85.81 157 ILE A C 1
ATOM 1191 O O . ILE A 1 157 ? 6.833 18.463 -2.440 1.00 85.81 157 ILE A O 1
ATOM 1195 N N . GLY A 1 158 ? 6.466 18.626 -0.230 1.00 83.50 158 GLY A N 1
ATOM 1196 C CA . GLY A 1 158 ? 7.461 19.667 0.029 1.00 83.50 158 GLY A CA 1
ATOM 1197 C C . GLY A 1 158 ? 8.914 19.215 -0.156 1.00 83.50 158 GLY A C 1
ATOM 1198 O O . GLY A 1 158 ? 9.794 20.059 -0.285 1.00 83.50 158 GLY A O 1
ATOM 1199 N N . GLN A 1 159 ? 9.182 17.907 -0.199 1.00 81.31 159 GLN A N 1
ATOM 1200 C CA . GLN A 1 159 ? 10.526 17.340 -0.367 1.00 81.31 159 GLN A CA 1
ATOM 1201 C C . GLN A 1 159 ? 10.801 16.826 -1.792 1.00 81.31 159 GLN A C 1
ATOM 1203 O O . GLN A 1 159 ? 11.380 15.758 -1.969 1.00 81.31 159 GLN A O 1
ATOM 1208 N N . GLN A 1 160 ? 10.454 17.603 -2.826 1.00 75.75 160 GLN A N 1
ATOM 1209 C CA . GLN A 1 160 ? 10.620 17.222 -4.243 1.00 75.75 160 GLN A CA 1
ATOM 1210 C C . GLN A 1 160 ? 11.979 16.589 -4.592 1.00 75.75 160 GLN A C 1
ATOM 1212 O O . GLN A 1 160 ? 12.005 15.563 -5.269 1.00 75.75 160 GLN A O 1
ATOM 1217 N N . GLY A 1 161 ? 13.084 17.144 -4.085 1.00 70.56 161 GLY A N 1
ATOM 1218 C CA . GLY A 1 161 ? 14.436 16.666 -4.398 1.00 70.56 161 GLY A CA 1
ATOM 1219 C C . GLY A 1 161 ? 14.784 15.275 -3.852 1.00 70.56 161 GLY A C 1
ATOM 1220 O O . GLY A 1 161 ? 15.701 14.643 -4.363 1.00 70.56 161 GLY A O 1
ATOM 1221 N N . THR A 1 162 ? 14.071 14.771 -2.839 1.00 74.44 162 THR A N 1
ATOM 1222 C CA . THR A 1 162 ? 14.325 13.438 -2.263 1.00 74.44 162 THR A CA 1
ATOM 1223 C C . THR A 1 162 ? 13.156 12.479 -2.411 1.00 74.44 162 THR A C 1
ATOM 1225 O O . THR A 1 162 ? 13.387 11.276 -2.428 1.00 74.44 162 THR A O 1
ATOM 1228 N N . THR A 1 163 ? 11.921 12.972 -2.519 1.00 78.25 163 THR A N 1
ATOM 1229 C CA . THR A 1 163 ? 10.714 12.138 -2.586 1.00 78.25 163 THR A CA 1
ATOM 1230 C C . THR A 1 163 ? 9.986 12.191 -3.940 1.00 78.25 163 THR A C 1
ATOM 1232 O O . THR A 1 163 ? 8.932 11.569 -4.112 1.00 78.25 163 THR A O 1
ATOM 1235 N N . GLY A 1 164 ? 10.480 12.967 -4.907 1.00 75.38 164 GLY A N 1
ATOM 1236 C CA . GLY A 1 164 ? 9.773 13.208 -6.173 1.00 75.38 164 GLY A CA 1
ATOM 1237 C C . GLY A 1 164 ? 8.514 14.082 -6.030 1.00 75.38 164 GLY A C 1
ATOM 1238 O O . GLY A 1 164 ? 7.815 14.334 -7.013 1.00 75.38 164 GLY A O 1
ATOM 1239 N N . GLY A 1 165 ? 8.216 14.567 -4.817 1.00 80.94 165 GLY A N 1
ATOM 1240 C CA . GLY A 1 165 ? 7.153 15.524 -4.511 1.00 80.94 165 GLY A CA 1
ATOM 1241 C C . GLY A 1 165 ? 5.781 15.145 -5.069 1.00 80.94 165 GLY A C 1
ATOM 1242 O O . GLY A 1 165 ? 5.243 14.090 -4.746 1.00 80.94 165 GLY A O 1
ATOM 1243 N N . THR A 1 166 ? 5.196 16.018 -5.894 1.00 79.31 166 THR A N 1
ATOM 1244 C CA . THR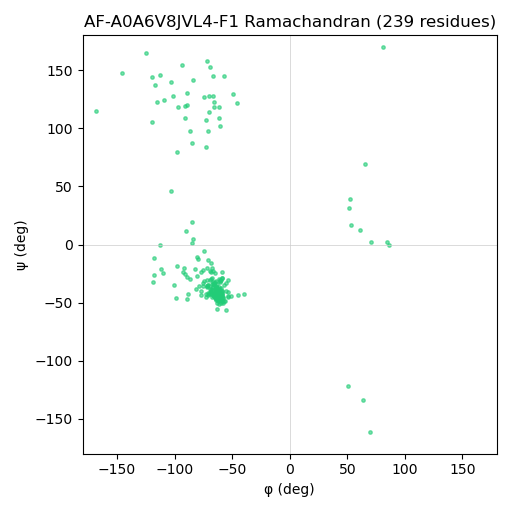 A 1 166 ? 3.870 15.809 -6.505 1.00 79.31 166 THR A CA 1
ATOM 1245 C C . THR A 1 166 ? 3.837 14.693 -7.545 1.00 79.31 166 THR A C 1
ATOM 1247 O O . THR A 1 166 ? 2.797 14.063 -7.713 1.00 79.31 166 THR A O 1
ATOM 1250 N N . ASN A 1 167 ? 4.948 14.461 -8.247 1.00 81.69 167 ASN A N 1
ATOM 1251 C CA . ASN A 1 167 ? 5.039 13.447 -9.301 1.00 81.69 167 ASN A CA 1
ATOM 1252 C C . ASN A 1 167 ? 5.259 12.051 -8.702 1.00 81.69 167 ASN A C 1
ATOM 1254 O O . ASN A 1 167 ? 4.837 11.050 -9.277 1.00 81.69 167 ASN A O 1
ATOM 1258 N N . GLY A 1 168 ? 5.871 11.998 -7.516 1.00 81.00 168 GLY A N 1
ATOM 1259 C CA . GLY A 1 168 ? 6.241 10.758 -6.854 1.00 81.00 168 GLY A CA 1
ATOM 1260 C C . GLY A 1 168 ? 7.385 10.040 -7.569 1.00 81.00 168 GLY A C 1
ATOM 1261 O O . GLY A 1 168 ? 8.138 10.633 -8.338 1.00 81.00 168 GLY A O 1
ATOM 1262 N N . LEU A 1 169 ? 7.526 8.749 -7.273 1.00 83.00 169 LEU A N 1
ATOM 1263 C CA . LEU A 1 169 ? 8.515 7.877 -7.902 1.00 83.00 169 LEU A CA 1
ATOM 1264 C C . LEU A 1 169 ? 7.882 7.228 -9.134 1.00 83.00 169 LEU A C 1
ATOM 1266 O O . LEU A 1 169 ? 6.878 6.523 -9.018 1.00 83.00 169 LEU A O 1
ATOM 1270 N N . THR A 1 170 ? 8.463 7.485 -10.299 1.00 80.31 170 THR A N 1
ATOM 1271 C CA . THR A 1 170 ? 7.979 7.017 -11.602 1.00 80.31 170 THR A CA 1
ATOM 1272 C C . THR A 1 170 ? 9.073 6.258 -12.339 1.00 80.31 170 THR A C 1
ATOM 1274 O O . THR A 1 170 ? 10.245 6.403 -12.003 1.00 80.31 170 THR A O 1
ATOM 1277 N N . ASP A 1 171 ? 8.687 5.524 -13.384 1.00 77.06 171 ASP A N 1
ATOM 1278 C CA . ASP A 1 171 ? 9.608 4.833 -14.297 1.00 77.06 171 ASP A CA 1
ATOM 1279 C C . ASP A 1 171 ? 10.400 3.704 -13.610 1.00 77.06 171 ASP A C 1
ATOM 1281 O O . ASP A 1 171 ? 11.590 3.823 -13.322 1.00 77.06 171 ASP A O 1
ATOM 1285 N N . PHE A 1 172 ? 9.690 2.634 -13.246 1.00 78.25 172 PHE A N 1
ATOM 1286 C CA . PHE A 1 172 ? 10.284 1.435 -12.652 1.00 78.25 172 PHE A CA 1
ATOM 1287 C C . PHE A 1 172 ? 10.489 0.395 -13.748 1.00 78.25 172 PHE A C 1
ATOM 1289 O O . PHE A 1 172 ? 9.499 -0.051 -14.330 1.00 78.25 172 PHE A O 1
ATOM 1296 N N . GLN A 1 173 ? 11.735 0.009 -13.999 1.00 69.56 173 GLN A N 1
ATOM 1297 C CA . GLN A 1 173 ? 12.091 -0.906 -15.087 1.00 69.56 173 GLN A CA 1
ATOM 1298 C C . GLN A 1 173 ? 12.324 -2.329 -14.569 1.00 69.56 173 GLN A C 1
ATOM 1300 O O . GLN A 1 173 ? 11.930 -3.300 -15.208 1.00 69.56 173 GLN A O 1
ATOM 1305 N N . GLY A 1 174 ? 12.870 -2.478 -13.360 1.00 70.81 174 GLY A N 1
ATOM 1306 C CA . GLY A 1 174 ? 13.204 -3.765 -12.760 1.00 70.81 174 GLY A CA 1
ATOM 1307 C C . GLY A 1 174 ? 12.434 -4.083 -11.474 1.00 70.81 174 GLY A C 1
ATOM 1308 O O . GLY A 1 174 ? 12.286 -3.274 -10.558 1.00 70.81 174 GLY A O 1
ATOM 1309 N N . PHE A 1 175 ? 11.973 -5.328 -11.354 1.00 72.62 175 PHE A N 1
ATOM 1310 C CA . PHE A 1 175 ? 11.502 -5.929 -10.108 1.00 72.62 175 PHE A CA 1
ATOM 1311 C C . PHE A 1 175 ? 12.369 -7.146 -9.791 1.00 72.62 175 PHE A C 1
ATOM 1313 O O . PHE A 1 175 ? 12.216 -8.193 -10.415 1.00 72.62 175 PHE A O 1
ATOM 1320 N N . PHE A 1 176 ? 13.278 -7.031 -8.815 1.00 67.19 176 PHE A N 1
ATOM 1321 C CA . PHE A 1 176 ? 14.116 -8.156 -8.361 1.00 67.19 176 PHE A CA 1
ATOM 1322 C C . PHE A 1 176 ? 14.873 -8.879 -9.500 1.00 67.19 176 PHE A C 1
ATOM 1324 O O . PHE A 1 176 ? 14.991 -10.102 -9.500 1.00 67.19 176 PHE A O 1
ATOM 1331 N N . GLY A 1 177 ? 15.386 -8.121 -10.476 1.00 65.25 177 GLY A N 1
ATOM 1332 C CA . GLY A 1 177 ? 16.117 -8.661 -11.630 1.00 65.25 177 GLY A CA 1
ATOM 1333 C C . GLY A 1 177 ? 15.239 -9.120 -12.799 1.00 65.25 177 GLY A C 1
ATOM 1334 O O . GLY A 1 177 ? 15.776 -9.605 -13.788 1.00 65.25 177 GLY A O 1
ATOM 1335 N N . TYR A 1 178 ? 13.917 -8.953 -12.706 1.00 73.19 178 TYR A N 1
ATOM 1336 C CA . TYR A 1 178 ? 12.998 -9.144 -13.824 1.00 73.19 178 TYR A CA 1
ATOM 1337 C C . TYR A 1 178 ? 12.552 -7.805 -14.404 1.00 73.19 178 TYR A C 1
ATOM 1339 O O . TYR A 1 178 ? 12.225 -6.894 -13.646 1.00 73.19 178 TYR A O 1
ATOM 1347 N N . ASP A 1 179 ? 12.462 -7.721 -15.725 1.00 77.12 179 ASP A N 1
ATOM 1348 C CA . ASP A 1 179 ? 11.966 -6.540 -16.429 1.00 77.12 179 ASP A CA 1
ATOM 1349 C C . ASP A 1 179 ? 10.432 -6.432 -16.293 1.00 77.12 179 ASP A C 1
ATOM 1351 O O . ASP A 1 179 ? 9.711 -7.410 -16.518 1.00 77.12 179 ASP A O 1
ATOM 1355 N N . LEU A 1 180 ? 9.901 -5.292 -15.836 1.00 73.06 180 LEU A N 1
ATOM 1356 C CA . LEU A 1 180 ? 8.449 -5.074 -15.712 1.00 73.06 180 LEU A CA 1
ATOM 1357 C C . LEU A 1 180 ? 7.775 -4.711 -17.041 1.00 73.06 180 LEU A C 1
ATOM 1359 O O . LEU A 1 180 ? 6.538 -4.752 -17.107 1.00 73.06 180 LEU A O 1
ATOM 1363 N N . ASP A 1 181 ? 8.539 -4.387 -18.081 1.00 74.19 181 ASP A N 1
ATOM 1364 C CA . ASP A 1 181 ? 7.991 -4.091 -19.404 1.00 74.19 181 ASP A CA 1
ATOM 1365 C C . ASP A 1 181 ? 7.543 -5.368 -20.128 1.00 74.19 181 ASP A C 1
ATOM 1367 O O . ASP A 1 181 ? 6.628 -5.335 -20.957 1.00 74.19 181 ASP A O 1
ATOM 1371 N N . ASP A 1 182 ? 8.085 -6.524 -19.732 1.00 79.12 182 ASP A N 1
ATOM 1372 C CA . ASP A 1 182 ? 7.715 -7.815 -20.297 1.00 79.12 182 ASP A CA 1
ATOM 1373 C C . ASP A 1 182 ? 6.286 -8.259 -19.896 1.00 79.12 182 ASP A C 1
ATOM 1375 O O . ASP A 1 182 ? 5.970 -8.403 -18.704 1.00 79.12 182 ASP A O 1
ATOM 1379 N N . PRO A 1 183 ? 5.414 -8.619 -20.867 1.00 78.62 183 PRO A N 1
ATOM 1380 C CA . PRO A 1 183 ? 4.039 -9.065 -20.598 1.00 78.62 183 PRO A CA 1
ATOM 1381 C C . PRO A 1 183 ? 3.940 -10.305 -19.697 1.00 78.62 183 PRO A C 1
ATOM 1383 O O . PRO A 1 183 ? 2.955 -10.502 -18.978 1.00 78.62 183 PRO A O 1
ATOM 1386 N N . VAL A 1 184 ? 4.960 -11.166 -19.727 1.00 81.56 184 VAL A N 1
ATOM 1387 C CA . VAL A 1 184 ? 5.038 -12.369 -18.884 1.00 81.56 184 VAL A CA 1
ATOM 1388 C C . VAL A 1 184 ? 5.232 -11.985 -17.418 1.00 81.56 184 VAL A C 1
ATOM 1390 O O . VAL A 1 184 ? 4.601 -12.558 -16.526 1.00 81.56 184 VAL A O 1
ATOM 1393 N N . ASN A 1 185 ? 6.060 -10.976 -17.163 1.00 82.00 185 ASN A N 1
ATOM 1394 C CA . ASN A 1 185 ? 6.398 -10.555 -15.817 1.00 82.00 185 ASN A CA 1
ATOM 1395 C C . ASN A 1 185 ? 5.244 -9.775 -15.165 1.00 82.00 185 ASN A C 1
ATOM 1397 O O . ASN A 1 185 ? 4.913 -9.989 -13.997 1.00 82.00 185 ASN A O 1
ATOM 1401 N N . GLN A 1 186 ? 4.516 -8.980 -15.954 1.00 79.50 186 GLN A N 1
ATOM 1402 C CA . GLN A 1 186 ? 3.267 -8.340 -15.521 1.00 79.50 186 GLN A CA 1
ATOM 1403 C C . GLN A 1 186 ? 2.207 -9.365 -15.086 1.00 79.50 186 GLN A C 1
ATOM 1405 O O . GLN A 1 186 ? 1.535 -9.183 -14.065 1.00 79.50 186 GLN A O 1
ATOM 1410 N N . ARG A 1 187 ? 2.096 -10.490 -15.806 1.00 82.50 187 ARG A N 1
ATOM 1411 C CA . ARG A 1 187 ? 1.239 -11.620 -15.411 1.00 82.50 187 ARG A CA 1
ATOM 1412 C C . ARG A 1 187 ? 1.683 -12.254 -14.096 1.00 82.50 187 ARG A C 1
ATOM 1414 O O . ARG A 1 187 ? 0.835 -12.550 -13.254 1.00 82.50 187 ARG A O 1
ATOM 1421 N N . MET A 1 188 ? 2.986 -12.429 -13.883 1.00 84.56 188 MET A N 1
ATOM 1422 C CA . MET A 1 188 ? 3.511 -12.944 -12.616 1.00 84.56 188 MET A CA 1
ATOM 1423 C C . MET A 1 188 ? 3.133 -12.030 -11.442 1.00 84.56 188 MET A C 1
ATOM 1425 O O . MET A 1 188 ? 2.596 -12.508 -10.439 1.00 84.56 188 MET A O 1
ATOM 1429 N N . VAL A 1 189 ? 3.329 -10.715 -11.582 1.00 84.56 189 VAL A N 1
ATOM 1430 C CA . VAL A 1 189 ? 2.943 -9.727 -10.560 1.00 84.56 189 VAL A CA 1
ATOM 1431 C C . VAL A 1 189 ? 1.439 -9.785 -10.283 1.00 84.56 189 VAL A C 1
ATOM 1433 O O . VAL A 1 189 ? 1.033 -9.774 -9.120 1.00 84.56 189 VAL A O 1
ATOM 1436 N N . TYR A 1 190 ? 0.605 -9.927 -11.317 1.00 86.50 190 TYR A N 1
ATOM 1437 C CA . TYR A 1 190 ? -0.840 -10.096 -11.150 1.00 86.50 190 TYR A CA 1
ATOM 1438 C C . TYR A 1 190 ? -1.190 -11.309 -10.274 1.00 86.50 190 TYR A C 1
ATOM 1440 O O . TYR A 1 190 ? -1.963 -11.174 -9.322 1.00 86.50 190 TYR A O 1
ATOM 1448 N N . PHE A 1 191 ? -0.606 -12.480 -10.547 1.00 86.44 191 PHE A N 1
ATOM 1449 C CA . PHE A 1 191 ? -0.870 -13.687 -9.758 1.00 86.44 191 PHE A CA 1
ATOM 1450 C C . PHE A 1 191 ? -0.418 -13.547 -8.302 1.00 86.44 191 PHE A C 1
ATOM 1452 O O . PHE A 1 191 ? -1.129 -13.993 -7.396 1.00 86.44 191 PHE A O 1
ATOM 1459 N N . ILE A 1 192 ? 0.715 -12.880 -8.062 1.00 88.31 192 ILE A N 1
ATOM 1460 C CA . ILE A 1 192 ? 1.191 -12.574 -6.708 1.00 88.31 192 ILE A CA 1
ATOM 1461 C C . ILE A 1 192 ? 0.175 -11.680 -5.988 1.00 88.31 192 ILE A C 1
ATOM 1463 O O . ILE A 1 192 ? -0.274 -12.019 -4.894 1.00 88.31 192 ILE A O 1
ATOM 1467 N N . VAL A 1 193 ? -0.253 -10.577 -6.608 1.00 89.00 193 VAL A N 1
ATOM 1468 C CA . VAL A 1 193 ? -1.223 -9.635 -6.023 1.00 89.00 193 VAL A CA 1
ATOM 1469 C C . VAL A 1 193 ? -2.563 -10.317 -5.734 1.00 89.00 193 VAL A C 1
ATOM 1471 O O . VAL A 1 193 ? -3.118 -10.154 -4.644 1.00 89.00 193 VAL A O 1
ATOM 1474 N N . ALA A 1 194 ? -3.073 -11.122 -6.668 1.00 87.44 194 ALA A N 1
ATOM 1475 C CA . ALA A 1 194 ? -4.306 -11.881 -6.481 1.00 87.44 194 ALA A CA 1
ATOM 1476 C C . ALA A 1 194 ? -4.186 -12.888 -5.323 1.00 87.44 194 ALA A C 1
ATOM 1478 O O . ALA A 1 194 ? -5.088 -12.983 -4.485 1.00 87.44 194 ALA A O 1
ATOM 1479 N N . GLY A 1 195 ? -3.057 -13.596 -5.228 1.00 88.38 195 GLY A N 1
ATOM 1480 C CA . GLY A 1 195 ? -2.776 -14.540 -4.147 1.00 88.38 195 GLY A CA 1
ATOM 1481 C C . GLY A 1 195 ? -2.700 -13.859 -2.782 1.00 88.38 195 GLY A C 1
ATOM 1482 O O . GLY A 1 195 ? -3.311 -14.328 -1.819 1.00 88.38 195 GLY A O 1
ATOM 1483 N N . VAL A 1 196 ? -2.024 -12.711 -2.703 1.00 89.19 196 VAL A N 1
ATOM 1484 C CA . VAL A 1 196 ? -1.920 -11.910 -1.476 1.00 89.19 196 VAL A CA 1
ATOM 1485 C C . VAL A 1 196 ? -3.285 -11.370 -1.051 1.00 89.19 196 VAL A C 1
ATOM 1487 O O . VAL A 1 196 ? -3.620 -11.448 0.131 1.00 89.19 196 VAL A O 1
ATOM 1490 N N . LEU A 1 197 ? -4.120 -10.889 -1.978 1.00 88.44 197 LEU A N 1
ATOM 1491 C CA . LEU A 1 197 ? -5.477 -10.439 -1.656 1.00 88.44 197 LEU A CA 1
ATOM 1492 C C . LEU A 1 197 ? -6.321 -11.577 -1.066 1.00 88.44 197 LEU A C 1
ATOM 1494 O O . LEU A 1 197 ? -6.988 -11.388 -0.046 1.00 88.44 197 LEU A O 1
ATOM 1498 N N . LEU A 1 198 ? -6.286 -12.764 -1.675 1.00 86.88 198 LEU A N 1
ATOM 1499 C CA . LEU A 1 198 ? -6.981 -13.937 -1.145 1.00 86.88 198 LEU A CA 1
ATOM 1500 C C . LEU A 1 198 ? -6.459 -14.302 0.248 1.00 86.88 198 LEU A C 1
ATOM 1502 O O . LEU A 1 198 ? -7.253 -14.513 1.166 1.00 86.88 198 LEU A O 1
ATOM 1506 N N . LEU A 1 199 ? -5.141 -14.313 0.444 1.00 88.38 199 LEU A N 1
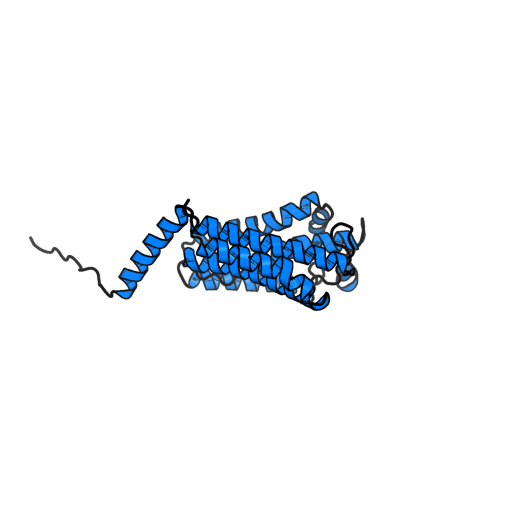ATOM 1507 C CA . LEU A 1 199 ? -4.540 -14.555 1.753 1.00 88.38 199 LEU A CA 1
ATOM 1508 C C . LEU A 1 199 ? -5.022 -13.528 2.790 1.00 88.38 199 LEU A C 1
ATOM 1510 O O . LEU A 1 199 ? -5.433 -13.910 3.886 1.00 88.38 199 LEU A O 1
ATOM 1514 N N . LEU A 1 200 ? -5.055 -12.240 2.442 1.00 87.50 200 LEU A N 1
ATOM 1515 C CA . LEU A 1 200 ? -5.558 -11.175 3.310 1.00 87.50 200 LEU A CA 1
ATOM 1516 C C . LEU A 1 200 ? -7.034 -11.362 3.657 1.00 87.50 200 LEU A C 1
ATOM 1518 O O . LEU A 1 200 ? -7.408 -11.211 4.818 1.00 87.50 200 LEU A O 1
ATOM 1522 N N . LEU A 1 201 ? -7.875 -11.749 2.697 1.00 86.19 201 LEU A N 1
ATOM 1523 C CA . LEU A 1 201 ? -9.282 -12.068 2.947 1.00 86.19 201 LEU A CA 1
ATOM 1524 C C . LEU A 1 201 ? -9.434 -13.285 3.873 1.00 86.19 201 LEU A C 1
ATOM 1526 O O . LEU A 1 201 ? -10.298 -13.287 4.756 1.00 86.19 201 LEU A O 1
ATOM 1530 N N . ALA A 1 202 ? -8.583 -14.302 3.721 1.00 84.69 202 ALA A N 1
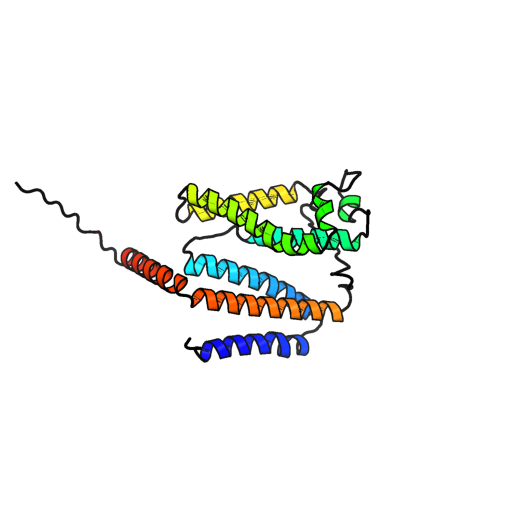ATOM 1531 C CA . ALA A 1 202 ? -8.561 -15.471 4.596 1.00 84.69 202 ALA A CA 1
ATOM 1532 C C . ALA A 1 202 ? -8.138 -15.100 6.027 1.00 84.69 202 ALA A C 1
ATOM 1534 O O . ALA A 1 202 ? -8.803 -15.503 6.986 1.00 84.69 202 ALA A O 1
ATOM 1535 N N . ILE A 1 203 ? -7.097 -14.276 6.181 1.00 84.81 203 ILE A N 1
ATOM 1536 C CA . ILE A 1 203 ? -6.631 -13.759 7.475 1.00 84.81 203 ILE A CA 1
ATOM 1537 C C . ILE A 1 203 ? -7.710 -12.887 8.120 1.00 84.81 203 ILE A C 1
ATOM 1539 O O . ILE A 1 203 ? -8.082 -13.127 9.269 1.00 84.81 203 ILE A O 1
ATOM 1543 N N . ALA A 1 204 ? -8.271 -11.927 7.383 1.00 82.12 204 ALA A N 1
ATOM 1544 C CA . ALA A 1 204 ? -9.358 -11.061 7.836 1.00 82.12 204 ALA A CA 1
ATOM 1545 C C . ALA A 1 204 ? -10.536 -11.891 8.358 1.00 82.12 204 ALA A C 1
ATOM 1547 O O . ALA A 1 204 ? -11.071 -11.652 9.445 1.00 82.12 204 ALA A O 1
ATOM 1548 N N . ARG A 1 205 ? -10.903 -12.936 7.615 1.00 79.50 205 ARG A N 1
ATOM 1549 C CA . ARG A 1 205 ? -11.943 -13.880 8.009 1.00 79.50 205 ARG A CA 1
ATOM 1550 C C . ARG A 1 205 ? -11.582 -14.656 9.271 1.00 79.50 205 ARG A C 1
ATOM 1552 O O . ARG A 1 205 ? -12.434 -14.781 10.153 1.00 79.50 205 ARG A O 1
ATOM 1559 N N . GLN A 1 206 ? -10.365 -15.182 9.369 1.00 80.25 206 GLN A N 1
ATOM 1560 C CA . GLN A 1 206 ? -9.906 -15.920 10.545 1.00 80.25 206 GLN A CA 1
ATOM 1561 C C . GLN A 1 206 ? -9.930 -15.032 11.793 1.00 80.25 206 GLN A C 1
ATOM 1563 O O . GLN A 1 206 ? -10.411 -15.452 12.848 1.00 80.25 206 GLN A O 1
ATOM 1568 N N . LEU A 1 207 ? -9.518 -13.773 11.654 1.00 75.56 207 LEU A N 1
ATOM 1569 C CA . LEU A 1 207 ? -9.559 -12.775 12.716 1.00 75.56 207 LEU A CA 1
ATOM 1570 C C . LEU A 1 207 ? -10.999 -12.493 13.168 1.00 75.56 207 LEU A C 1
ATOM 1572 O O . LEU A 1 207 ? -11.286 -12.479 14.364 1.00 75.56 207 LEU A O 1
ATOM 1576 N N . MET A 1 208 ? -11.937 -12.369 12.221 1.00 68.69 208 MET A N 1
ATOM 1577 C CA . MET A 1 208 ? -13.362 -12.178 12.515 1.00 68.69 208 MET A CA 1
ATOM 1578 C C . MET A 1 208 ? -14.017 -13.374 13.216 1.00 68.69 208 MET A C 1
ATOM 1580 O O . MET A 1 208 ? -15.038 -13.197 13.889 1.00 68.69 208 MET A O 1
ATOM 1584 N N . ARG A 1 209 ? -13.462 -14.577 13.041 1.00 67.25 209 ARG A N 1
ATOM 1585 C CA . ARG A 1 209 ? -13.949 -15.825 13.643 1.00 67.25 209 ARG A CA 1
ATOM 1586 C C . ARG A 1 209 ? -13.304 -16.159 14.984 1.00 67.25 209 ARG A C 1
ATOM 1588 O O . ARG A 1 209 ? -13.870 -16.955 15.730 1.00 67.25 209 ARG A O 1
ATOM 1595 N N . SER A 1 210 ? -12.140 -15.584 15.276 1.00 61.94 210 SER A N 1
ATOM 1596 C CA . SER A 1 210 ? -11.416 -15.805 16.527 1.00 61.94 210 SER A CA 1
ATOM 1597 C C . SER A 1 210 ? -12.135 -15.174 17.732 1.00 61.94 210 SER A C 1
ATOM 1599 O O . SER A 1 210 ? -12.863 -14.186 17.603 1.00 61.94 210 SER A O 1
ATOM 1601 N N . ARG A 1 211 ? -11.919 -15.746 18.929 1.00 49.62 211 ARG A N 1
ATOM 1602 C CA . ARG A 1 211 ? -12.624 -15.431 20.194 1.00 49.62 211 ARG A CA 1
ATOM 1603 C C . ARG A 1 211 ? -12.596 -13.939 20.565 1.00 49.62 211 ARG A C 1
ATOM 1605 O O . ARG A 1 211 ? -13.569 -13.438 21.133 1.00 49.62 211 ARG A O 1
ATOM 1612 N N . TYR A 1 212 ? -11.538 -13.216 20.191 1.00 50.03 212 TYR A N 1
ATOM 1613 C CA . TYR A 1 212 ? -11.406 -11.770 20.416 1.00 50.03 212 TYR A CA 1
AT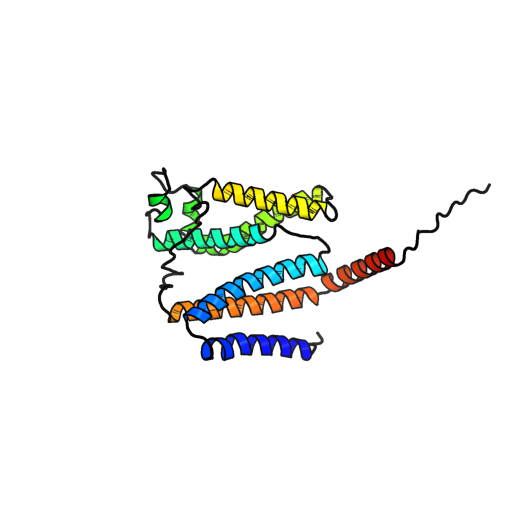OM 1614 C C . TYR A 1 212 ? -12.473 -10.950 19.674 1.00 50.03 212 TYR A C 1
ATOM 1616 O O . TYR A 1 212 ? -12.990 -9.964 20.203 1.00 50.03 212 TYR A O 1
ATOM 1624 N N . GLY A 1 213 ? -12.885 -11.398 18.486 1.00 48.59 213 GLY A N 1
ATOM 1625 C CA . GLY A 1 213 ? -13.920 -10.734 17.711 1.00 48.59 213 GLY A CA 1
ATOM 1626 C C . GLY A 1 213 ? -15.313 -10.887 18.325 1.00 48.59 213 GLY A C 1
ATOM 1627 O O . GLY A 1 213 ? -16.104 -9.939 18.324 1.00 48.59 213 GLY A O 1
ATOM 1628 N N . SER A 1 214 ? -15.656 -12.072 18.828 1.00 46.31 214 SER A N 1
ATOM 1629 C CA . SER A 1 214 ? -16.972 -12.343 19.424 1.00 46.31 214 SER A CA 1
ATOM 1630 C C . SER A 1 214 ? -17.230 -11.544 20.708 1.00 46.31 214 SER A C 1
ATOM 1632 O O . SER A 1 214 ? -18.365 -11.125 20.926 1.00 46.31 214 SER A O 1
ATOM 1634 N N . CYS A 1 215 ? -16.196 -11.272 21.516 1.00 40.41 215 CYS A N 1
ATOM 1635 C CA . CYS A 1 215 ? -16.324 -10.424 22.710 1.00 40.41 215 CYS A CA 1
ATOM 1636 C C . CYS A 1 215 ? -16.489 -8.938 22.364 1.00 40.41 215 CYS A C 1
ATOM 1638 O O . CYS A 1 215 ? -17.381 -8.285 22.903 1.00 40.41 215 CYS A O 1
ATOM 1640 N N . SER A 1 216 ? -15.682 -8.411 21.434 1.00 47.25 216 SER A N 1
ATOM 1641 C CA . SER A 1 216 ? -15.794 -7.016 20.975 1.00 47.25 216 SER A CA 1
ATOM 1642 C C . SER A 1 216 ? -17.167 -6.730 20.343 1.00 47.25 216 SER A C 1
ATOM 1644 O O . SER A 1 216 ? -17.815 -5.744 20.692 1.00 47.25 216 SER A O 1
ATOM 1646 N N . TRP A 1 217 ? -17.671 -7.644 19.503 1.00 44.25 217 TRP A N 1
ATOM 1647 C CA . TRP A 1 217 ? -18.970 -7.489 18.840 1.00 44.25 217 TRP A CA 1
ATOM 1648 C C . TRP A 1 217 ? -20.142 -7.507 19.830 1.00 44.25 217 TRP A C 1
ATOM 1650 O O . TRP A 1 217 ? -21.011 -6.645 19.751 1.00 44.25 217 TRP A O 1
ATOM 1660 N N . ARG A 1 218 ? -20.124 -8.413 20.821 1.00 43.12 218 ARG A N 1
ATOM 1661 C CA . ARG A 1 218 ? -21.190 -8.521 21.834 1.00 43.12 218 ARG A CA 1
ATOM 1662 C C . ARG A 1 218 ? -21.287 -7.270 22.720 1.00 43.12 218 ARG A C 1
ATOM 1664 O O . ARG A 1 218 ? -22.393 -6.852 23.055 1.00 43.12 218 ARG A O 1
ATOM 1671 N N . CYS A 1 219 ? -20.158 -6.639 23.050 1.00 49.72 219 CYS A N 1
ATOM 1672 C CA . CYS A 1 219 ? -20.139 -5.351 23.756 1.00 49.72 219 CYS A CA 1
ATOM 1673 C C . CYS A 1 219 ? -20.584 -4.175 22.869 1.00 49.72 219 CYS A C 1
ATOM 1675 O O . CYS A 1 219 ? -21.256 -3.267 23.358 1.00 49.72 219 CYS A O 1
ATOM 1677 N N . GLY A 1 220 ? -20.235 -4.188 21.578 1.00 47.53 220 GLY A N 1
ATOM 1678 C CA . GLY A 1 220 ? -20.650 -3.171 20.608 1.00 47.53 220 GLY A CA 1
ATOM 1679 C C . GLY A 1 220 ? -22.163 -3.148 20.390 1.00 47.53 220 GLY A C 1
ATOM 1680 O O . GLY A 1 220 ? -22.775 -2.091 20.518 1.00 47.53 220 GLY A O 1
ATOM 1681 N N . THR A 1 221 ? -22.780 -4.316 20.178 1.00 49.62 221 THR A N 1
ATOM 1682 C CA . THR A 1 221 ? -24.239 -4.448 20.019 1.00 49.62 221 THR A CA 1
ATOM 1683 C C . THR A 1 221 ? -25.013 -4.128 21.298 1.00 49.62 221 THR A C 1
ATOM 1685 O O . THR A 1 221 ? -26.093 -3.550 21.228 1.00 49.62 221 THR A O 1
ATOM 1688 N N . ALA A 1 222 ? -24.464 -4.442 22.479 1.00 40.38 222 ALA A N 1
ATOM 1689 C CA . ALA A 1 222 ? -25.082 -4.066 23.755 1.00 40.38 222 ALA A CA 1
ATOM 1690 C C . ALA A 1 222 ? -25.075 -2.541 23.971 1.00 40.38 222 ALA A C 1
ATOM 1692 O O . ALA A 1 222 ? -26.028 -1.970 24.497 1.00 40.38 222 ALA A O 1
ATOM 1693 N N . ARG A 1 223 ? -24.010 -1.859 23.531 1.00 41.50 223 ARG A N 1
ATOM 1694 C CA . ARG A 1 223 ? -23.873 -0.405 23.662 1.00 41.50 223 ARG A CA 1
ATOM 1695 C C . ARG A 1 223 ? -24.689 0.356 22.611 1.00 41.50 223 ARG A C 1
ATOM 1697 O O . ARG A 1 223 ? -25.245 1.396 22.947 1.00 41.50 223 ARG A O 1
ATOM 1704 N N . SER A 1 224 ? -24.811 -0.162 21.386 1.00 42.78 224 SER A N 1
ATOM 1705 C CA . SER A 1 224 ? -25.690 0.416 20.361 1.00 42.78 224 SER A CA 1
ATOM 1706 C C . SER A 1 224 ? -27.170 0.180 20.668 1.00 42.78 224 SER A C 1
ATOM 1708 O O . SER A 1 224 ? -27.961 1.090 20.459 1.00 42.78 224 SER A O 1
ATOM 1710 N N . GLY A 1 225 ? -27.534 -0.974 21.243 1.00 39.53 225 GLY A N 1
ATOM 1711 C CA . GLY A 1 225 ? -28.899 -1.259 21.702 1.00 39.53 225 GLY A CA 1
ATOM 1712 C C . GLY A 1 225 ? -29.376 -0.308 22.806 1.00 39.53 225 GLY A C 1
ATOM 1713 O O . GLY A 1 225 ? -30.473 0.231 22.703 1.00 39.53 225 GLY A O 1
ATOM 1714 N N . CYS A 1 226 ? -28.530 -0.017 23.805 1.00 41.81 226 CYS A N 1
ATOM 1715 C CA . CYS A 1 226 ? -28.828 0.999 24.829 1.00 41.81 226 CYS A CA 1
ATOM 1716 C C . CYS A 1 226 ? -28.850 2.437 24.284 1.00 41.81 226 CYS A C 1
ATOM 1718 O O . CYS A 1 226 ? -29.548 3.284 24.832 1.00 41.81 226 CYS A O 1
ATOM 1720 N N . ALA A 1 227 ? -28.073 2.737 23.237 1.00 42.75 227 ALA A N 1
ATOM 1721 C CA . ALA A 1 227 ? -28.070 4.060 22.616 1.00 42.75 227 ALA A CA 1
ATOM 1722 C C . ALA A 1 227 ? -29.320 4.297 21.751 1.00 42.75 227 ALA A C 1
ATOM 1724 O O . ALA A 1 227 ? -29.814 5.418 21.700 1.00 42.75 227 ALA A O 1
ATOM 1725 N N . SER A 1 228 ? -29.859 3.252 21.112 1.00 40.62 228 SER A N 1
ATOM 1726 C CA . SER A 1 228 ? -31.098 3.328 20.328 1.00 40.62 228 SER A CA 1
ATOM 1727 C C . SER A 1 228 ? -32.375 3.222 21.166 1.00 40.62 228 SER A C 1
ATOM 1729 O O . SER A 1 228 ? -33.425 3.649 20.703 1.00 40.62 228 SER A O 1
ATOM 1731 N N . SER A 1 229 ? -32.321 2.657 22.379 1.00 40.59 229 SER A N 1
ATOM 1732 C CA . SER A 1 229 ? -33.518 2.427 23.202 1.00 40.59 229 SER A CA 1
ATOM 1733 C C . SER A 1 229 ? -33.954 3.624 24.052 1.00 40.59 229 SER A C 1
ATOM 1735 O O . SER A 1 229 ? -34.917 3.489 24.804 1.00 40.59 229 SER A O 1
ATOM 1737 N N . GLY A 1 230 ? -33.263 4.772 23.987 1.00 40.41 230 GLY A N 1
ATOM 1738 C CA . GLY A 1 230 ? -33.667 6.006 24.680 1.00 40.41 230 GLY A CA 1
ATOM 1739 C C . GLY A 1 230 ? -33.913 5.848 26.187 1.00 40.41 230 GLY A C 1
ATOM 1740 O O . GLY A 1 230 ? -34.566 6.687 26.799 1.00 40.41 230 GLY A O 1
ATOM 1741 N N . THR A 1 231 ? -33.435 4.762 26.800 1.00 43.44 231 THR A N 1
ATOM 1742 C CA . THR A 1 231 ? -33.750 4.435 28.187 1.00 43.44 231 THR A CA 1
ATOM 1743 C C . THR A 1 231 ? -32.765 5.186 29.066 1.00 43.44 231 THR A C 1
ATOM 1745 O O . THR A 1 231 ? -31.682 4.700 29.400 1.00 43.44 231 THR A O 1
ATOM 1748 N N . THR A 1 232 ? -33.123 6.423 29.399 1.00 40.84 232 THR A N 1
ATOM 1749 C CA . THR A 1 232 ? -32.529 7.167 30.505 1.00 40.84 232 THR A CA 1
ATOM 1750 C C . THR A 1 232 ? -32.463 6.246 31.717 1.00 40.84 232 THR A C 1
ATOM 1752 O O . THR A 1 232 ? -33.485 5.705 32.143 1.00 40.84 232 THR A O 1
ATOM 1755 N N . ARG A 1 233 ? -31.255 6.030 32.253 1.00 37.22 233 ARG A N 1
ATOM 1756 C CA . ARG A 1 233 ? -31.082 5.347 33.540 1.00 37.22 233 ARG A CA 1
ATOM 1757 C C . ARG A 1 233 ? -32.035 5.997 34.549 1.00 37.22 233 ARG A C 1
ATOM 1759 O O . ARG A 1 233 ? -31.993 7.224 34.653 1.00 37.22 233 ARG A O 1
ATOM 1766 N N . PRO A 1 234 ? -32.848 5.235 35.296 1.00 36.09 234 PRO A N 1
ATOM 1767 C CA . PRO A 1 234 ? -33.578 5.815 36.405 1.00 36.09 234 PRO A CA 1
ATOM 1768 C C . PRO A 1 234 ? -32.547 6.339 37.404 1.00 36.09 234 PRO A C 1
ATOM 1770 O O . PRO A 1 234 ? -31.705 5.598 37.915 1.00 36.09 234 PRO A O 1
ATOM 1773 N N . THR A 1 235 ? -32.573 7.648 37.628 1.00 40.31 235 THR A N 1
ATOM 1774 C CA . THR A 1 235 ? -31.937 8.294 38.768 1.00 40.31 235 THR A CA 1
ATOM 1775 C C . THR A 1 235 ? -32.581 7.723 40.023 1.00 40.31 235 THR A C 1
ATOM 1777 O O . THR A 1 235 ? -33.697 8.098 40.373 1.00 40.31 235 THR A O 1
ATOM 1780 N N . SER A 1 236 ? -31.907 6.796 40.701 1.00 36.94 236 SER A N 1
ATOM 1781 C CA . SER A 1 236 ? -32.274 6.424 42.063 1.00 36.94 236 SER A CA 1
ATOM 1782 C C . SER A 1 236 ? -31.859 7.564 42.994 1.00 36.94 236 SER A C 1
ATOM 1784 O O . SER A 1 236 ? -30.769 7.563 43.563 1.00 36.94 236 SER A O 1
ATOM 1786 N N . SER A 1 237 ? -32.721 8.570 43.110 1.00 40.50 237 SER A N 1
ATOM 1787 C CA . SER A 1 237 ? -32.754 9.459 44.262 1.00 40.50 237 SER A CA 1
ATOM 1788 C C . SER A 1 237 ? -33.305 8.663 45.446 1.00 40.50 237 SER A C 1
ATOM 1790 O O . SER A 1 237 ? -34.517 8.507 45.578 1.00 40.50 237 SER A O 1
ATOM 1792 N N . SER A 1 238 ? -32.431 8.135 46.301 1.00 38.03 238 SER A N 1
ATOM 1793 C CA . SER A 1 238 ? -32.822 7.710 47.646 1.00 38.03 238 SER A CA 1
ATOM 1794 C C . SER A 1 238 ? -32.454 8.818 48.629 1.00 38.03 238 SER A C 1
ATOM 1796 O O . SER A 1 238 ? -31.423 8.771 49.295 1.00 38.03 238 SER A O 1
ATOM 1798 N N . SER A 1 239 ? -33.300 9.843 48.683 1.00 41.38 239 SER A N 1
ATOM 1799 C CA . SER A 1 239 ? -33.492 10.646 49.883 1.00 41.38 239 SER A CA 1
ATOM 1800 C C . SER A 1 239 ? -34.638 10.025 50.680 1.00 41.38 239 SER A C 1
ATOM 1802 O O . SER A 1 239 ? -35.800 10.090 50.277 1.00 41.38 239 SER A O 1
ATOM 1804 N N . ARG A 1 240 ? -34.311 9.403 51.812 1.00 40.75 240 ARG A N 1
ATOM 1805 C CA . ARG A 1 240 ? -35.185 9.342 52.987 1.00 40.75 240 ARG A CA 1
ATOM 1806 C C . ARG A 1 240 ? -34.402 8.814 54.188 1.00 40.75 240 ARG A C 1
ATOM 1808 O O . ARG A 1 240 ? -33.959 7.675 54.147 1.00 40.75 240 ARG A O 1
ATOM 1815 N N . THR A 1 241 ? -34.267 9.724 55.160 1.00 45.78 241 THR A N 1
ATOM 1816 C CA . THR A 1 241 ? -34.322 9.545 56.627 1.00 45.78 241 THR A CA 1
ATOM 1817 C C . THR A 1 241 ? -33.462 8.466 57.257 1.00 45.78 241 THR A C 1
ATOM 1819 O O . THR A 1 241 ? -33.784 7.276 57.061 1.00 45.78 241 THR A O 1
#

Mean predicted aligned error: 11.7 Å